Protein AF-A0A8S2ZIN3-F1 (afdb_monomer)

Sequence (199 aa):
MLDEAEIANYHEIDDAQETKTKNETSLQHGTIRGSNVSSSFNNFLFKPELVRFVMDFGFEHPSEVQRQSIPQAILGTDIVCQAKSGMGKTTVFILATLQQLKPVDGQVSVLVLCHTSNLAFSIRHEYERFCKYMSAVKVLAFVGGLPIKNHENILKNNCPHIVVGTLGRILTLARSKALNLHYVKHFIIDECDRVLEPL

Secondary structure (DSSP, 8-state):
---HHHHHHHHHHHHHHHTT----------------TTSSGGGG---HHHHHHHHHTT--S--HHHHHHHHHHTTT--------TTSSHHHHHHHHHHHH----TT---EEEEESSHHHHHHHHHHHHHHTTT-TT--EEEE-TTS-HHHHHHHHHHS--SEEEEEHHHHHHHHHTTSS--TT--EEEESSHHHHSS--

Structure (mmCIF, N/CA/C/O backbone):
data_AF-A0A8S2ZIN3-F1
#
_entry.id   AF-A0A8S2ZIN3-F1
#
loop_
_atom_site.group_PDB
_atom_site.id
_atom_site.type_symbol
_atom_site.label_atom_id
_atom_site.label_alt_id
_atom_site.label_comp_id
_atom_site.label_asym_id
_atom_site.label_entity_id
_atom_site.label_seq_id
_atom_site.pdbx_PDB_ins_code
_atom_site.Cartn_x
_atom_site.Cartn_y
_atom_site.Cartn_z
_atom_site.occupancy
_atom_site.B_iso_or_equiv
_atom_site.auth_seq_id
_atom_site.auth_comp_id
_atom_site.auth_asym_id
_atom_site.auth_atom_id
_atom_site.pdbx_PDB_model_num
ATOM 1 N N . MET A 1 1 ? -22.097 11.702 5.799 1.00 39.59 1 MET A N 1
ATOM 2 C CA . MET A 1 1 ? -21.242 12.026 4.648 1.00 39.59 1 MET A CA 1
ATOM 3 C C . MET A 1 1 ? -20.124 12.870 5.217 1.00 39.59 1 MET A C 1
ATOM 5 O O . MET A 1 1 ? -20.451 13.888 5.810 1.00 39.59 1 MET A O 1
ATOM 9 N N . LEU A 1 2 ? -18.874 12.409 5.187 1.00 43.84 2 LEU A N 1
ATOM 10 C CA . LEU A 1 2 ? -17.788 13.383 5.287 1.00 43.84 2 LEU A CA 1
ATOM 11 C C . LEU A 1 2 ? -17.769 14.143 3.963 1.00 43.84 2 LEU A C 1
ATOM 13 O O . LEU A 1 2 ? -18.048 13.539 2.923 1.00 43.84 2 LEU A O 1
ATOM 17 N N . ASP A 1 3 ? -17.560 15.448 4.024 1.00 50.44 3 ASP A N 1
ATOM 18 C CA . ASP A 1 3 ? -17.513 16.285 2.837 1.00 50.44 3 ASP A CA 1
ATOM 19 C C . ASP A 1 3 ? -16.190 16.072 2.080 1.00 50.44 3 ASP A C 1
ATOM 21 O O . ASP A 1 3 ? -15.215 15.522 2.599 1.00 50.44 3 ASP A O 1
ATOM 25 N N . GLU A 1 4 ? -16.156 16.480 0.813 1.00 54.34 4 GLU A N 1
ATOM 26 C CA . GLU A 1 4 ? -14.919 16.491 0.023 1.00 54.34 4 GLU A CA 1
ATOM 27 C C . GLU A 1 4 ? -13.823 17.347 0.688 1.00 54.34 4 GLU A C 1
ATOM 29 O O . GLU A 1 4 ? -12.640 17.121 0.441 1.00 54.34 4 GLU A O 1
ATOM 34 N N . ALA A 1 5 ? -14.199 18.277 1.576 1.00 52.88 5 ALA A N 1
ATOM 35 C CA . ALA A 1 5 ? -13.284 19.167 2.276 1.00 52.88 5 ALA A CA 1
ATOM 36 C C . ALA A 1 5 ? -12.464 18.454 3.366 1.00 52.88 5 ALA A C 1
ATOM 38 O O . ALA A 1 5 ? -11.284 18.750 3.509 1.00 52.88 5 ALA A O 1
ATOM 39 N N . GLU A 1 6 ? -13.011 17.479 4.097 1.00 54.56 6 GLU A N 1
ATOM 40 C CA . GLU A 1 6 ? -12.239 16.687 5.065 1.00 54.56 6 GLU A CA 1
ATOM 41 C C . GLU A 1 6 ? -11.225 15.763 4.375 1.00 54.56 6 GLU A C 1
ATOM 43 O O . GLU A 1 6 ? -10.126 15.560 4.894 1.00 54.56 6 GLU A O 1
ATOM 48 N N . ILE A 1 7 ? -11.565 15.230 3.195 1.00 57.72 7 ILE A N 1
ATOM 49 C CA . ILE A 1 7 ? -10.631 14.446 2.373 1.00 57.72 7 ILE A CA 1
ATOM 50 C C . ILE A 1 7 ? -9.535 15.364 1.828 1.00 57.72 7 ILE A C 1
ATOM 52 O O . ILE A 1 7 ? -8.357 15.041 1.972 1.00 57.72 7 ILE A O 1
ATOM 56 N N . ALA A 1 8 ? -9.903 16.521 1.270 1.00 59.16 8 ALA A N 1
ATOM 57 C CA . ALA A 1 8 ? -8.949 17.525 0.808 1.00 59.16 8 ALA A CA 1
ATOM 58 C C . ALA A 1 8 ? -8.015 17.980 1.939 1.00 59.16 8 ALA A C 1
ATOM 60 O O . ALA A 1 8 ? -6.808 17.991 1.752 1.00 59.16 8 ALA A O 1
ATOM 61 N N . ASN A 1 9 ? -8.534 18.223 3.142 1.00 60.53 9 ASN A N 1
ATOM 62 C CA . ASN A 1 9 ? -7.731 18.591 4.307 1.00 60.53 9 ASN A CA 1
ATOM 63 C C . ASN A 1 9 ? -6.782 17.455 4.740 1.00 60.53 9 ASN A C 1
ATOM 65 O O . ASN A 1 9 ? -5.662 17.700 5.172 1.00 60.53 9 ASN A O 1
ATOM 69 N N . TYR A 1 10 ? -7.180 16.187 4.580 1.00 62.03 10 TYR A N 1
ATOM 70 C CA . TYR A 1 10 ? -6.266 15.059 4.792 1.00 62.03 10 TYR A CA 1
ATOM 71 C C . TYR A 1 10 ? -5.122 15.047 3.769 1.00 62.03 10 TY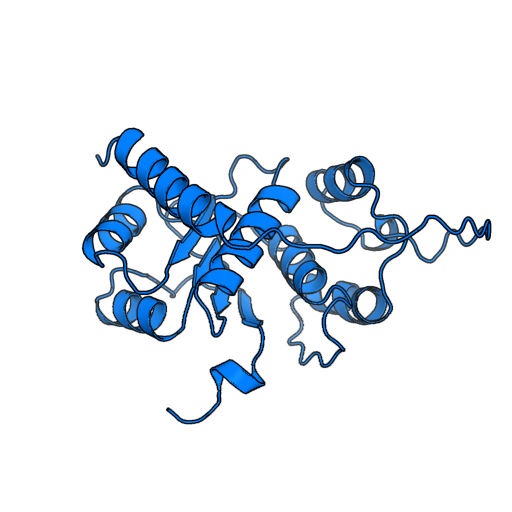R A C 1
ATOM 73 O O . TYR A 1 10 ? -3.991 14.743 4.140 1.00 62.03 10 TYR A O 1
ATOM 81 N N . HIS A 1 11 ? -5.403 15.397 2.509 1.00 61.81 11 HIS A N 1
ATOM 82 C CA . HIS A 1 11 ? -4.373 15.604 1.489 1.00 61.81 11 HIS A CA 1
ATOM 83 C C . HIS A 1 11 ? -3.501 16.838 1.793 1.00 61.81 11 HIS A C 1
ATOM 85 O O . HIS A 1 11 ? -2.288 16.748 1.684 1.00 61.81 11 HIS A O 1
ATOM 91 N N . GLU A 1 12 ? -4.063 17.945 2.286 1.00 58.88 12 GLU A N 1
ATOM 92 C CA . GLU A 1 12 ? -3.301 19.151 2.658 1.00 58.88 12 GLU A CA 1
ATOM 93 C C . GLU A 1 12 ? -2.372 18.923 3.865 1.00 58.88 12 GLU A C 1
ATOM 95 O O . GLU A 1 12 ? -1.241 19.414 3.894 1.00 58.88 12 GLU A O 1
ATOM 100 N N . ILE A 1 13 ? -2.817 18.158 4.870 1.00 59.06 13 ILE A N 1
ATOM 101 C CA . ILE A 1 13 ? -1.978 17.759 6.013 1.00 59.06 13 ILE A CA 1
ATOM 102 C C . ILE A 1 13 ? -0.827 16.847 5.552 1.00 59.06 13 ILE A C 1
ATOM 104 O O . ILE A 1 13 ? 0.258 16.906 6.135 1.00 59.06 13 ILE A O 1
ATOM 108 N N . ASP A 1 14 ? -1.054 16.028 4.521 1.00 55.53 14 ASP A N 1
ATOM 109 C CA . ASP A 1 14 ? -0.045 15.178 3.873 1.00 55.53 14 ASP A CA 1
ATOM 110 C C . ASP A 1 14 ? 0.990 16.037 3.113 1.00 55.53 14 ASP A C 1
ATOM 112 O O . ASP A 1 14 ? 2.189 15.973 3.400 1.00 55.53 14 ASP A O 1
ATOM 116 N N . ASP A 1 15 ? 0.531 16.965 2.266 1.00 55.22 15 ASP A N 1
ATOM 117 C CA . ASP A 1 15 ? 1.377 17.894 1.496 1.00 55.22 15 ASP A CA 1
ATOM 118 C C . ASP A 1 15 ? 2.266 18.776 2.405 1.00 55.22 15 ASP A C 1
ATOM 120 O O . ASP A 1 15 ? 3.433 19.072 2.103 1.00 55.22 15 ASP A O 1
ATOM 124 N N . ALA A 1 16 ? 1.745 19.176 3.572 1.00 55.88 16 ALA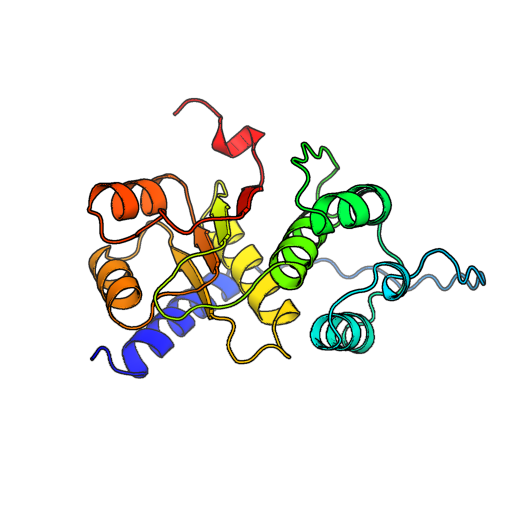 A N 1
ATOM 125 C CA . ALA A 1 16 ? 2.490 19.929 4.582 1.00 55.88 16 ALA A CA 1
ATOM 126 C C . ALA A 1 16 ? 3.580 19.095 5.289 1.00 55.88 16 ALA A C 1
ATOM 128 O O . ALA A 1 16 ? 4.549 19.652 5.820 1.00 55.88 16 ALA A O 1
ATOM 129 N N . GLN A 1 17 ? 3.446 17.765 5.320 1.00 51.16 17 GLN A N 1
ATOM 130 C CA . GLN A 1 17 ? 4.492 16.859 5.806 1.00 51.16 17 GLN A CA 1
ATOM 131 C C . GLN A 1 17 ? 5.534 16.561 4.716 1.00 51.16 17 GLN A C 1
ATOM 133 O O . GLN A 1 17 ? 6.718 16.433 5.039 1.00 51.16 17 GLN A O 1
ATOM 138 N N . GLU A 1 18 ? 5.143 16.572 3.438 1.00 46.78 18 GLU A N 1
ATOM 139 C CA . GLU A 1 18 ? 6.030 16.393 2.279 1.00 46.78 18 GLU A CA 1
ATOM 140 C C . GLU A 1 18 ? 7.073 17.524 2.137 1.00 46.78 18 GLU A C 1
ATOM 142 O O . GLU A 1 18 ? 8.234 17.291 1.775 1.00 46.78 18 GLU A O 1
ATOM 147 N N . THR A 1 19 ? 6.708 18.765 2.485 1.00 38.25 19 THR A N 1
ATOM 148 C CA . THR A 1 19 ? 7.582 19.947 2.325 1.00 38.25 19 THR A CA 1
ATOM 149 C C . THR A 1 19 ? 8.837 19.914 3.207 1.00 38.25 19 THR A C 1
ATOM 151 O O . THR A 1 19 ? 9.792 20.644 2.945 1.00 38.25 19 THR A O 1
ATOM 154 N N . LYS A 1 20 ? 8.893 19.041 4.222 1.00 44.66 20 LYS A N 1
ATOM 155 C CA . LYS A 1 20 ? 10.065 18.883 5.102 1.00 44.66 20 LYS A CA 1
ATOM 156 C C . LYS A 1 20 ? 11.108 17.879 4.592 1.00 44.66 20 LYS A C 1
ATOM 158 O O . LYS A 1 20 ? 12.110 17.682 5.276 1.00 44.66 20 LYS A O 1
ATOM 163 N N . THR A 1 21 ? 10.922 17.239 3.430 1.00 40.06 21 THR A N 1
ATOM 164 C CA . THR A 1 21 ? 11.789 16.117 2.987 1.00 40.06 21 THR A CA 1
ATOM 165 C C . THR A 1 21 ? 12.409 16.280 1.590 1.00 40.06 21 THR A C 1
ATOM 167 O O . THR A 1 21 ? 13.004 15.343 1.067 1.00 40.06 21 THR A O 1
ATOM 170 N N . LYS A 1 22 ? 12.373 17.470 0.975 1.00 33.81 22 LYS A N 1
ATOM 171 C CA . LYS A 1 22 ? 13.101 17.723 -0.285 1.00 33.81 22 LYS A CA 1
ATOM 172 C C . LYS A 1 22 ? 14.452 18.390 -0.016 1.00 33.81 22 LYS A C 1
ATOM 174 O O . LYS A 1 22 ? 14.537 19.608 -0.015 1.00 33.81 22 LYS A O 1
ATOM 179 N N . ASN A 1 23 ? 15.498 17.580 0.173 1.00 28.83 23 ASN A N 1
ATOM 180 C CA . ASN A 1 23 ? 16.885 17.974 -0.093 1.00 28.83 23 ASN A CA 1
ATOM 181 C C . ASN A 1 23 ? 17.629 16.841 -0.827 1.00 28.83 23 ASN A C 1
ATOM 183 O O . ASN A 1 23 ? 17.790 15.750 -0.294 1.00 28.83 23 ASN A O 1
ATOM 187 N N . GLU A 1 24 ? 18.040 17.179 -2.055 1.00 37.50 24 GLU A N 1
ATOM 188 C CA . GLU A 1 24 ? 19.092 16.619 -2.921 1.00 37.50 24 GLU A CA 1
ATOM 189 C C . GLU A 1 24 ? 19.132 15.108 -3.221 1.00 37.50 24 GLU A C 1
ATOM 191 O O . GLU A 1 24 ? 19.509 14.301 -2.383 1.00 37.50 24 GLU A O 1
ATOM 196 N N . THR A 1 25 ? 18.962 14.737 -4.501 1.00 29.42 25 THR A N 1
ATOM 197 C CA . THR A 1 25 ? 20.104 14.285 -5.331 1.00 29.42 25 THR A CA 1
ATOM 198 C C . THR A 1 25 ? 19.758 14.363 -6.826 1.00 29.42 25 THR A C 1
ATOM 200 O O . THR A 1 25 ? 18.906 13.636 -7.331 1.00 29.42 25 THR A O 1
ATOM 203 N N . SER A 1 26 ? 20.453 15.231 -7.556 1.00 32.28 26 SER A N 1
ATOM 204 C CA . SER A 1 26 ? 20.537 15.227 -9.020 1.00 32.28 26 SER A CA 1
ATOM 205 C C . SER A 1 26 ? 21.639 14.264 -9.469 1.00 32.28 26 SER A C 1
ATOM 207 O O . SER A 1 26 ? 22.787 14.417 -9.057 1.00 32.28 26 SER A O 1
ATOM 209 N N . LEU A 1 27 ? 21.311 13.292 -10.326 1.00 34.44 27 LEU A N 1
ATOM 210 C CA . LEU A 1 27 ? 22.278 12.370 -10.932 1.00 34.44 27 LEU A CA 1
ATOM 211 C C . LEU A 1 27 ? 22.296 12.522 -12.457 1.00 34.44 27 LEU A C 1
ATOM 213 O O . LEU A 1 27 ? 21.268 12.660 -13.117 1.00 34.44 27 LEU A O 1
ATOM 217 N N . GLN A 1 28 ? 23.523 12.560 -12.966 1.00 32.94 28 GLN A N 1
ATOM 218 C CA . GLN A 1 28 ? 23.929 12.966 -14.303 1.00 32.94 28 GLN A CA 1
ATOM 219 C C . GLN A 1 28 ? 23.601 11.908 -15.369 1.00 32.94 28 GLN A C 1
ATOM 221 O O . GLN A 1 28 ? 23.723 10.707 -15.140 1.00 32.94 28 GLN A O 1
ATOM 226 N N . HIS A 1 29 ? 23.219 12.384 -16.556 1.00 34.94 29 HIS A N 1
ATOM 227 C CA . HIS A 1 29 ? 22.952 11.586 -17.753 1.00 34.94 29 HIS A CA 1
ATOM 228 C C . HIS A 1 29 ? 24.244 10.971 -18.318 1.00 34.94 29 HIS A C 1
ATOM 230 O O . HIS A 1 29 ? 25.114 11.688 -18.810 1.00 34.94 29 HIS A O 1
ATOM 236 N N . GLY A 1 30 ? 24.335 9.640 -18.309 1.00 30.53 30 GLY A N 1
ATOM 237 C CA . GLY A 1 30 ? 25.301 8.870 -19.090 1.00 30.53 30 GLY A CA 1
ATOM 238 C C . GLY A 1 30 ? 24.570 8.021 -20.126 1.00 30.53 30 GLY A C 1
ATOM 239 O O . GLY A 1 30 ? 23.943 7.024 -19.782 1.00 30.53 30 GLY A O 1
ATOM 240 N N . THR A 1 31 ? 24.634 8.417 -21.396 1.00 35.03 31 THR A N 1
ATOM 241 C CA . THR A 1 31 ? 24.040 7.679 -22.518 1.00 35.03 31 THR A CA 1
ATOM 242 C C . THR A 1 31 ? 24.875 6.438 -22.834 1.00 35.03 31 THR A C 1
ATOM 244 O O . THR A 1 31 ? 25.999 6.566 -23.316 1.00 35.03 31 THR A O 1
ATOM 247 N N . ILE A 1 32 ? 24.318 5.236 -22.651 1.00 44.03 32 ILE A N 1
ATOM 248 C CA . ILE A 1 32 ? 24.853 4.004 -23.251 1.00 44.03 32 ILE A CA 1
ATOM 249 C C . ILE A 1 32 ? 23.769 3.390 -24.139 1.00 44.03 32 ILE A C 1
ATOM 251 O O . ILE A 1 32 ? 22.786 2.830 -23.663 1.00 44.03 32 ILE A O 1
ATOM 255 N N . ARG A 1 33 ? 23.965 3.509 -25.458 1.00 42.97 33 ARG A N 1
ATOM 256 C CA . ARG A 1 33 ? 23.178 2.816 -26.485 1.00 42.97 33 ARG A CA 1
ATOM 257 C C . ARG A 1 33 ? 23.600 1.347 -26.534 1.00 42.97 33 ARG A C 1
ATOM 259 O O . ARG A 1 33 ? 24.704 1.045 -26.975 1.00 42.97 33 ARG A O 1
ATOM 266 N N . GLY A 1 34 ? 22.704 0.448 -26.137 1.00 36.16 34 GLY A N 1
ATOM 267 C CA . GLY A 1 34 ? 22.837 -0.995 -26.326 1.00 36.16 34 GLY A CA 1
ATOM 268 C C . GLY A 1 34 ? 21.465 -1.622 -26.551 1.00 36.16 34 GLY A C 1
ATOM 269 O O . GLY A 1 34 ? 20.661 -1.718 -25.632 1.00 36.16 34 GLY A O 1
ATOM 270 N N . SER A 1 35 ? 21.187 -2.025 -27.786 1.00 40.91 35 SER A N 1
ATOM 271 C CA . SER A 1 35 ? 19.965 -2.713 -28.200 1.00 40.91 35 SER A CA 1
ATOM 272 C C . SER A 1 35 ? 19.854 -4.096 -27.551 1.00 40.91 35 SER A C 1
ATOM 274 O O . SER A 1 35 ? 20.524 -5.026 -27.990 1.00 40.91 35 SER A O 1
ATOM 276 N N . ASN A 1 36 ? 18.981 -4.247 -26.553 1.00 39.25 36 ASN A N 1
ATOM 277 C CA . ASN A 1 36 ? 18.501 -5.541 -26.063 1.00 39.25 36 ASN A CA 1
ATOM 278 C C . ASN A 1 36 ? 16.982 -5.484 -25.866 1.00 39.25 36 ASN A C 1
ATOM 280 O O . ASN A 1 36 ? 16.478 -4.972 -24.873 1.00 39.25 36 ASN A O 1
ATOM 284 N N . VAL A 1 37 ? 16.247 -6.031 -26.832 1.00 45.47 37 VAL A N 1
ATOM 285 C CA . VAL A 1 37 ? 14.774 -6.058 -26.867 1.00 45.47 37 VAL A CA 1
ATOM 286 C C . VAL A 1 37 ? 14.177 -7.032 -25.821 1.00 45.47 37 VAL A C 1
ATOM 288 O O . VAL A 1 37 ? 12.974 -7.023 -25.584 1.00 45.47 37 VAL A O 1
ATOM 291 N N . SER A 1 38 ? 14.987 -7.842 -25.118 1.00 44.91 38 SER A N 1
ATOM 292 C CA . SER A 1 38 ? 14.488 -8.851 -24.158 1.00 44.91 38 SER A CA 1
ATOM 293 C C . SER A 1 38 ? 14.369 -8.394 -22.694 1.00 44.91 38 SER A C 1
ATOM 295 O O . SER A 1 38 ? 13.856 -9.148 -21.869 1.00 44.91 38 SER A O 1
ATOM 297 N N . SER A 1 39 ? 14.774 -7.170 -22.348 1.00 59.03 39 SER A N 1
ATOM 298 C CA . SER A 1 39 ? 14.872 -6.708 -20.953 1.00 59.03 39 SER A CA 1
ATOM 299 C C . SER A 1 39 ? 13.990 -5.500 -20.626 1.00 59.03 39 SER A C 1
ATOM 301 O O . SER A 1 39 ? 14.311 -4.752 -19.711 1.00 59.03 39 SER A O 1
ATOM 303 N N . SER A 1 40 ? 12.899 -5.274 -21.360 1.00 74.88 40 SER A N 1
ATOM 304 C CA . SER A 1 40 ? 11.996 -4.139 -21.120 1.00 74.88 40 SER A CA 1
ATOM 305 C C . SER A 1 40 ? 10.808 -4.528 -20.236 1.00 74.88 40 SER A C 1
ATOM 307 O O . SER A 1 40 ? 10.344 -5.670 -20.281 1.00 74.88 40 SER A O 1
ATOM 309 N N . PHE A 1 41 ? 10.266 -3.569 -19.479 1.00 77.12 41 PHE A N 1
ATOM 310 C CA . PHE A 1 41 ? 9.030 -3.748 -18.703 1.00 77.12 41 PHE A CA 1
ATOM 311 C C . PHE A 1 41 ? 7.840 -4.239 -19.549 1.00 77.12 41 PHE A C 1
ATOM 313 O O . PHE A 1 41 ? 6.942 -4.892 -19.018 1.00 77.12 41 PHE A O 1
ATOM 320 N N . ASN A 1 42 ? 7.861 -4.007 -20.866 1.00 73.50 42 ASN A N 1
ATOM 321 C CA . ASN A 1 42 ? 6.851 -4.505 -21.805 1.00 73.50 42 ASN A CA 1
ATOM 322 C C . ASN A 1 42 ? 6.736 -6.042 -21.835 1.00 73.50 42 ASN A C 1
ATOM 324 O O . ASN A 1 42 ? 5.704 -6.569 -22.243 1.00 73.50 42 ASN A O 1
ATOM 328 N N . ASN A 1 43 ? 7.752 -6.771 -21.360 1.00 79.94 43 ASN A N 1
ATOM 329 C CA . ASN A 1 43 ? 7.756 -8.236 -21.354 1.00 79.94 43 ASN A CA 1
ATOM 330 C C . ASN A 1 43 ? 6.983 -8.851 -20.174 1.00 79.94 43 ASN A C 1
ATOM 332 O O . ASN A 1 43 ? 6.736 -10.054 -20.175 1.00 79.94 43 ASN A O 1
ATOM 336 N N . PHE A 1 44 ? 6.573 -8.058 -19.178 1.00 79.94 44 PHE A N 1
ATOM 337 C CA . PHE A 1 44 ? 5.869 -8.562 -17.991 1.00 79.94 44 PHE A CA 1
ATOM 338 C C . PHE A 1 44 ? 4.350 -8.745 -18.182 1.00 79.94 44 PHE A C 1
ATOM 340 O O . PHE A 1 44 ? 3.660 -9.079 -17.221 1.00 79.94 44 PHE A O 1
ATOM 347 N N . LEU A 1 45 ? 3.824 -8.554 -19.404 1.00 86.56 45 LEU A N 1
ATOM 348 C CA . LEU A 1 45 ? 2.403 -8.735 -19.758 1.00 86.56 45 LEU A CA 1
ATOM 349 C C . LEU A 1 45 ? 1.436 -8.012 -18.799 1.00 86.56 45 LEU A C 1
ATOM 351 O O . LEU A 1 45 ? 0.442 -8.574 -18.330 1.00 86.56 45 LEU A O 1
ATOM 355 N N . PHE A 1 46 ? 1.735 -6.751 -18.488 1.00 92.12 46 PHE A N 1
ATOM 356 C CA . PHE A 1 46 ? 0.878 -5.955 -17.619 1.00 92.12 46 PHE A CA 1
ATOM 357 C C . PHE A 1 46 ? -0.455 -5.575 -18.272 1.00 92.12 46 PHE A C 1
ATOM 359 O O . PHE A 1 46 ? -0.609 -5.555 -19.493 1.00 92.12 46 PHE A O 1
ATOM 366 N N . LYS A 1 47 ? -1.411 -5.198 -17.421 1.00 94.50 47 LYS A N 1
ATOM 367 C CA . LYS A 1 47 ? -2.631 -4.490 -17.802 1.00 94.50 47 LYS A CA 1
ATOM 368 C C . LYS A 1 47 ? -2.305 -3.251 -18.658 1.00 94.50 47 LYS A C 1
ATOM 370 O O . LYS A 1 47 ? -1.315 -2.571 -18.361 1.00 94.50 47 LYS A O 1
ATOM 375 N N . PRO A 1 48 ? -3.136 -2.904 -19.660 1.00 94.19 48 PRO A N 1
ATOM 376 C CA . PRO A 1 48 ? -2.897 -1.756 -20.541 1.00 94.19 48 PRO A CA 1
ATOM 377 C C . PRO A 1 48 ? -2.630 -0.436 -19.802 1.00 94.19 48 PRO A C 1
ATOM 379 O O . PRO A 1 48 ? -1.793 0.358 -20.225 1.00 94.19 48 PRO A O 1
ATOM 382 N N . GLU A 1 49 ? -3.299 -0.213 -18.673 1.00 94.88 49 GLU A N 1
ATOM 383 C CA . GLU A 1 49 ? -3.160 0.975 -17.829 1.00 94.88 49 GLU A CA 1
ATOM 384 C C . GLU A 1 49 ? -1.755 1.088 -17.216 1.00 94.88 49 GLU A C 1
ATOM 386 O O . GLU A 1 49 ? -1.189 2.181 -17.168 1.00 94.88 49 GLU A O 1
ATOM 391 N N . LEU A 1 50 ? -1.166 -0.038 -16.792 1.00 93.81 50 LEU A N 1
ATOM 392 C CA . LEU A 1 50 ? 0.201 -0.084 -16.261 1.00 93.81 50 LEU A CA 1
ATOM 393 C C . LEU A 1 50 ? 1.242 0.028 -17.370 1.00 93.81 50 LEU A C 1
ATOM 395 O O . LEU A 1 50 ? 2.240 0.715 -17.182 1.00 93.81 50 LEU A O 1
ATOM 399 N N . VAL A 1 51 ? 1.007 -0.599 -18.530 1.00 91.69 51 VAL A N 1
ATOM 400 C CA . VAL A 1 51 ? 1.881 -0.434 -19.705 1.00 91.69 51 VAL A CA 1
ATOM 401 C C . VAL A 1 51 ? 1.960 1.043 -20.083 1.00 91.69 51 VAL A C 1
ATOM 403 O O . VAL A 1 51 ? 3.052 1.587 -20.233 1.00 91.69 51 VAL A O 1
ATOM 406 N N . ARG A 1 52 ? 0.808 1.721 -20.147 1.00 91.88 52 ARG A N 1
ATOM 407 C CA . ARG A 1 52 ? 0.748 3.160 -20.415 1.00 91.88 52 ARG A CA 1
ATOM 408 C C . ARG A 1 52 ? 1.529 3.970 -19.380 1.00 91.88 52 ARG A C 1
ATOM 410 O O . ARG A 1 52 ? 2.292 4.850 -19.760 1.00 91.88 52 ARG A O 1
ATOM 417 N N . PHE A 1 53 ? 1.377 3.666 -18.090 1.00 91.94 53 PHE A N 1
ATOM 418 C CA . PHE A 1 53 ? 2.148 4.331 -17.036 1.00 91.94 53 PHE A CA 1
ATOM 419 C C . PHE A 1 53 ? 3.664 4.148 -17.220 1.00 91.94 53 PHE A C 1
ATOM 421 O O . PHE A 1 53 ? 4.403 5.129 -17.210 1.00 91.94 53 PHE A O 1
ATOM 428 N N . VAL A 1 54 ? 4.123 2.911 -17.427 1.00 88.81 54 VAL A N 1
ATOM 429 C CA . VAL A 1 54 ? 5.544 2.578 -17.630 1.00 88.81 54 VAL A CA 1
ATOM 430 C C . VAL A 1 54 ? 6.130 3.364 -18.806 1.00 88.81 54 VAL A C 1
ATOM 432 O O . VAL A 1 54 ? 7.231 3.902 -18.685 1.00 88.81 54 VAL A O 1
ATOM 435 N N . MET A 1 55 ? 5.385 3.476 -19.911 1.00 87.12 55 MET A N 1
ATOM 436 C CA . MET A 1 55 ? 5.800 4.243 -21.089 1.00 87.12 55 MET A CA 1
ATOM 437 C C . MET A 1 55 ? 5.869 5.748 -20.812 1.00 87.12 55 MET A C 1
ATOM 439 O O . MET A 1 55 ? 6.884 6.373 -21.105 1.00 87.12 55 MET A O 1
ATOM 443 N N . ASP A 1 56 ? 4.824 6.327 -20.216 1.00 89.06 56 ASP A N 1
ATOM 444 C CA . ASP A 1 56 ? 4.741 7.774 -19.981 1.00 89.06 56 ASP A CA 1
ATOM 445 C C . ASP A 1 56 ? 5.788 8.278 -18.976 1.00 89.06 56 ASP A C 1
ATOM 447 O O . ASP A 1 56 ? 6.237 9.419 -19.064 1.00 89.06 56 ASP A O 1
ATOM 451 N N . PHE A 1 57 ? 6.176 7.435 -18.016 1.00 84.62 57 PHE A N 1
ATOM 452 C CA . PHE A 1 57 ? 7.153 7.773 -16.979 1.00 84.62 57 PHE A CA 1
ATOM 453 C C . PHE A 1 57 ? 8.578 7.285 -17.294 1.00 84.62 57 PHE A C 1
ATOM 455 O O . PHE A 1 57 ? 9.464 7.426 -16.453 1.00 84.62 57 PHE A O 1
ATOM 462 N N . GLY A 1 58 ? 8.821 6.746 -18.496 1.00 83.00 58 GLY A N 1
ATOM 463 C CA . GLY A 1 58 ? 10.168 6.425 -18.979 1.00 83.00 58 GLY A CA 1
ATOM 464 C C . GLY A 1 58 ? 10.831 5.227 -18.291 1.00 83.00 58 GLY A C 1
ATOM 465 O O . GLY A 1 58 ? 12.056 5.166 -18.188 1.00 83.00 58 GLY A O 1
ATOM 466 N N . PHE A 1 59 ? 10.048 4.262 -17.804 1.00 83.00 59 PHE A N 1
ATOM 467 C CA . PHE A 1 59 ? 10.579 3.023 -17.234 1.00 83.00 59 PHE A CA 1
ATOM 468 C C . PHE A 1 59 ? 11.030 2.075 -18.356 1.00 83.00 59 PHE A C 1
ATOM 470 O O . PHE A 1 59 ? 10.296 1.188 -18.785 1.00 83.00 59 PHE A O 1
ATOM 477 N N . GLU A 1 60 ? 12.255 2.258 -18.847 1.00 78.19 60 GLU A N 1
ATOM 478 C CA . GLU A 1 60 ? 12.777 1.461 -19.965 1.00 78.19 60 GLU A CA 1
ATOM 479 C C . GLU A 1 60 ? 13.326 0.104 -19.511 1.00 78.19 60 GLU A C 1
ATOM 481 O O . GLU A 1 60 ? 12.950 -0.945 -20.047 1.00 78.19 60 GLU A O 1
ATOM 486 N N . HIS A 1 61 ? 14.190 0.122 -18.491 1.00 87.06 61 HIS A N 1
ATOM 487 C CA . HIS A 1 61 ? 14.940 -1.043 -18.035 1.00 87.06 61 HIS A CA 1
ATOM 488 C C . HIS A 1 61 ? 14.693 -1.320 -16.542 1.00 87.06 61 HIS A C 1
ATOM 490 O O . HIS A 1 61 ? 15.084 -0.510 -15.699 1.00 87.06 61 HIS A O 1
ATOM 496 N N . PRO A 1 62 ? 14.083 -2.465 -16.183 1.00 90.81 62 PRO A N 1
ATOM 497 C CA . PRO A 1 62 ? 13.920 -2.880 -14.799 1.00 90.81 62 PRO A CA 1
ATOM 498 C C . PRO A 1 62 ? 15.281 -3.150 -14.162 1.00 90.81 62 PRO A C 1
ATOM 500 O O . PRO A 1 62 ? 16.176 -3.692 -14.811 1.00 90.81 62 PRO A O 1
ATOM 503 N N . SER A 1 63 ? 15.432 -2.829 -12.880 1.00 91.81 63 SER A N 1
ATOM 504 C CA . SER A 1 63 ? 16.596 -3.216 -12.078 1.00 91.81 63 SER A CA 1
ATOM 505 C C . SER A 1 63 ? 16.690 -4.740 -11.920 1.00 91.81 63 SER A C 1
ATOM 507 O O . SER A 1 63 ? 15.748 -5.473 -12.221 1.00 91.81 63 SER A O 1
ATOM 509 N N . GLU A 1 64 ? 17.818 -5.248 -11.419 1.00 91.94 64 GLU A N 1
ATOM 510 C CA . GLU A 1 64 ? 17.991 -6.695 -11.218 1.00 91.94 64 GLU A CA 1
ATOM 511 C C . GLU A 1 64 ? 16.925 -7.284 -10.285 1.00 91.94 64 GLU A C 1
ATOM 513 O O . GLU A 1 64 ? 16.293 -8.286 -10.612 1.00 91.94 64 GLU A O 1
ATOM 518 N N . VAL A 1 65 ? 16.648 -6.609 -9.165 1.00 94.06 65 VAL A N 1
ATOM 519 C CA . VAL A 1 65 ? 15.613 -7.056 -8.227 1.00 94.06 65 VAL A CA 1
ATOM 520 C C . VAL A 1 65 ? 14.222 -7.035 -8.866 1.00 94.06 65 VAL A C 1
ATOM 522 O O . VAL A 1 65 ? 13.424 -7.933 -8.612 1.00 94.06 65 VAL A O 1
ATOM 525 N N . GLN A 1 66 ? 13.941 -6.067 -9.743 1.00 94.38 66 GLN A N 1
ATOM 526 C CA . GLN A 1 66 ? 12.681 -5.993 -10.481 1.00 94.38 66 GLN A CA 1
ATOM 527 C C . GLN A 1 66 ? 12.555 -7.120 -11.509 1.00 94.38 66 GLN A C 1
ATOM 529 O O . GLN A 1 66 ? 11.522 -7.783 -11.545 1.00 94.38 66 GLN A O 1
ATOM 534 N N . ARG A 1 67 ? 13.610 -7.396 -12.287 1.00 92.88 67 ARG A N 1
ATOM 535 C CA . ARG A 1 67 ? 13.639 -8.502 -13.260 1.00 92.88 67 ARG A CA 1
ATOM 536 C C . ARG A 1 67 ? 13.377 -9.855 -12.618 1.00 92.88 67 ARG A C 1
ATOM 538 O O . ARG A 1 67 ? 12.628 -10.648 -13.176 1.00 92.88 67 ARG A O 1
ATOM 545 N N . GLN A 1 68 ? 13.988 -10.106 -11.465 1.00 92.31 68 GLN A N 1
ATOM 546 C CA . GLN A 1 68 ? 13.837 -11.375 -10.760 1.00 92.31 68 GLN A CA 1
ATOM 547 C C . GLN A 1 68 ? 12.474 -11.486 -10.068 1.00 92.31 68 GLN A C 1
ATOM 549 O O . GLN A 1 68 ? 11.836 -12.535 -10.117 1.00 92.31 68 GLN A O 1
ATOM 554 N N . SER A 1 69 ? 12.019 -10.403 -9.432 1.00 95.00 69 SER A N 1
ATOM 555 C CA . SER A 1 69 ? 10.874 -10.470 -8.519 1.00 95.00 69 SER A CA 1
ATOM 556 C C . SER A 1 69 ? 9.533 -10.248 -9.214 1.00 95.00 69 SER A C 1
ATOM 558 O O . SER A 1 69 ? 8.572 -10.926 -8.869 1.00 95.00 69 SER A O 1
ATOM 560 N N . ILE A 1 70 ? 9.436 -9.336 -10.192 1.00 94.56 70 ILE A N 1
ATOM 561 C CA . ILE A 1 70 ? 8.153 -8.984 -10.831 1.00 94.56 70 ILE A CA 1
ATOM 562 C C . ILE A 1 70 ? 7.455 -10.209 -11.441 1.00 94.56 70 ILE A C 1
ATOM 564 O O . ILE A 1 70 ? 6.281 -10.393 -11.125 1.00 94.56 70 ILE A O 1
ATOM 568 N N . PRO A 1 71 ? 8.115 -11.076 -12.241 1.00 93.12 71 PRO A N 1
ATOM 569 C CA . PRO A 1 71 ? 7.449 -12.228 -12.852 1.00 93.12 71 PRO A CA 1
ATOM 570 C C . PRO A 1 71 ? 6.833 -13.193 -11.838 1.00 93.12 71 PRO A C 1
ATOM 572 O O . PRO A 1 71 ? 5.777 -13.753 -12.097 1.00 93.12 71 PRO A O 1
ATOM 575 N N . GLN A 1 72 ? 7.474 -13.381 -10.684 1.00 94.56 72 GLN A N 1
ATOM 576 C CA . GLN A 1 72 ? 6.935 -14.229 -9.618 1.00 94.56 72 GLN A CA 1
ATOM 577 C C . GLN A 1 72 ? 5.847 -13.495 -8.826 1.00 94.56 72 GLN A C 1
ATOM 579 O O . GLN A 1 72 ? 4.816 -14.074 -8.495 1.00 94.56 72 GLN A O 1
ATOM 584 N N . ALA A 1 73 ? 6.036 -12.196 -8.583 1.00 96.00 73 ALA A N 1
ATOM 585 C CA . ALA A 1 73 ? 5.117 -11.386 -7.797 1.00 96.00 73 ALA A CA 1
ATOM 586 C C . ALA A 1 73 ? 3.755 -11.242 -8.486 1.00 96.00 73 ALA A C 1
ATOM 588 O O . ALA A 1 73 ? 2.730 -11.328 -7.815 1.00 96.00 73 ALA A O 1
ATOM 589 N N . ILE A 1 74 ? 3.722 -11.067 -9.816 1.00 94.81 74 ILE A N 1
ATOM 590 C CA . ILE A 1 74 ? 2.471 -10.963 -10.595 1.00 94.81 74 ILE A CA 1
ATOM 591 C C . ILE A 1 74 ? 1.661 -12.267 -10.617 1.00 94.81 74 ILE A C 1
ATOM 593 O O . ILE A 1 74 ? 0.461 -12.219 -10.878 1.00 94.81 74 ILE A O 1
ATOM 597 N N . LEU A 1 75 ? 2.301 -13.411 -10.347 1.00 93.69 75 LEU A N 1
ATOM 598 C CA . LEU A 1 75 ? 1.645 -14.718 -10.241 1.00 93.69 75 LEU A CA 1
ATOM 599 C C . LEU A 1 75 ? 1.044 -14.964 -8.849 1.00 93.69 75 LEU A C 1
ATOM 601 O O . LEU A 1 75 ? 0.369 -15.972 -8.653 1.00 93.69 75 LEU A O 1
ATOM 605 N N . GLY A 1 76 ? 1.270 -14.053 -7.898 1.00 93.25 76 GLY A N 1
ATOM 606 C CA . GLY A 1 76 ? 0.776 -14.170 -6.528 1.00 93.25 76 GLY A CA 1
ATOM 607 C C . GLY A 1 76 ? 1.621 -15.085 -5.641 1.00 93.25 76 GLY A C 1
ATOM 608 O O . GLY A 1 76 ? 1.140 -15.520 -4.601 1.00 93.25 76 GLY A O 1
ATOM 609 N N . THR A 1 77 ? 2.857 -15.391 -6.043 1.00 95.44 77 THR A N 1
ATOM 610 C CA . THR A 1 77 ? 3.793 -16.182 -5.235 1.00 95.44 77 THR A CA 1
ATOM 611 C C . THR A 1 77 ? 4.311 -15.363 -4.051 1.00 95.44 77 THR A C 1
ATOM 613 O O . THR A 1 77 ? 4.642 -14.185 -4.209 1.00 95.44 77 THR A O 1
ATOM 616 N N . ASP A 1 78 ? 4.444 -15.999 -2.885 1.00 97.31 78 ASP A N 1
ATOM 617 C CA . ASP A 1 78 ? 5.082 -15.397 -1.712 1.00 97.31 78 ASP A CA 1
ATOM 618 C C . ASP A 1 78 ? 6.565 -15.115 -1.983 1.00 97.31 78 ASP A C 1
ATOM 620 O O . ASP A 1 78 ? 7.304 -15.965 -2.485 1.00 97.31 78 ASP A O 1
ATOM 624 N N . ILE A 1 79 ? 7.014 -13.905 -1.640 1.00 96.06 79 ILE A N 1
ATOM 625 C CA . ILE A 1 79 ? 8.370 -13.435 -1.932 1.00 96.06 79 ILE A CA 1
ATOM 626 C C . ILE A 1 79 ? 9.006 -12.860 -0.675 1.00 96.06 79 ILE A C 1
ATOM 628 O O . ILE A 1 79 ? 8.488 -11.929 -0.062 1.00 96.06 79 ILE A O 1
ATOM 632 N N . VAL A 1 80 ? 10.206 -13.351 -0.371 1.00 95.38 80 VAL A N 1
ATOM 633 C CA . VAL A 1 80 ? 11.158 -12.676 0.512 1.00 95.38 80 VAL A CA 1
ATOM 634 C C . VAL A 1 80 ? 12.230 -12.052 -0.369 1.00 95.38 80 VAL A C 1
ATOM 636 O O . VAL A 1 80 ? 12.911 -12.743 -1.124 1.00 95.38 80 VAL A O 1
ATOM 639 N N . CYS A 1 81 ? 12.364 -10.731 -0.293 1.00 92.88 81 CYS A N 1
ATOM 640 C CA . CYS A 1 81 ? 13.260 -9.972 -1.153 1.00 92.88 81 CYS A CA 1
ATOM 641 C C . CYS A 1 81 ? 14.242 -9.152 -0.318 1.00 92.88 81 CYS A C 1
ATOM 643 O O . CYS A 1 81 ? 13.839 -8.285 0.456 1.00 92.88 81 CYS A O 1
ATOM 645 N N . GLN A 1 82 ? 15.539 -9.380 -0.528 1.00 92.25 82 GLN A N 1
ATOM 646 C CA . GLN A 1 82 ? 16.601 -8.567 0.051 1.00 92.25 82 GLN A CA 1
ATOM 647 C C . GLN A 1 82 ? 17.375 -7.865 -1.065 1.00 92.25 82 GLN A C 1
ATOM 649 O O . GLN A 1 82 ? 18.003 -8.498 -1.909 1.00 92.25 82 GLN A O 1
ATOM 654 N N . ALA A 1 83 ? 17.352 -6.536 -1.059 1.00 90.69 83 ALA A N 1
ATOM 655 C CA . ALA A 1 83 ? 18.156 -5.718 -1.960 1.00 90.69 83 ALA A CA 1
ATOM 656 C C . ALA A 1 83 ? 18.510 -4.388 -1.293 1.00 90.69 83 ALA A C 1
ATOM 658 O O . ALA A 1 83 ? 17.798 -3.927 -0.395 1.00 90.69 83 ALA A O 1
ATOM 659 N N . LYS A 1 84 ? 19.574 -3.737 -1.773 1.00 88.44 84 LYS A N 1
ATOM 660 C CA . LYS A 1 84 ? 19.988 -2.409 -1.293 1.00 88.44 84 LYS A CA 1
ATOM 661 C C . LYS A 1 84 ? 18.865 -1.372 -1.467 1.00 88.44 84 LYS A C 1
ATOM 663 O O . LYS A 1 84 ? 17.992 -1.515 -2.333 1.00 88.44 84 LYS A O 1
ATOM 668 N N . SER A 1 85 ? 18.863 -0.331 -0.636 1.00 85.56 85 SER A N 1
ATOM 669 C CA . SER A 1 85 ? 17.953 0.813 -0.796 1.00 85.56 85 SER A CA 1
ATOM 670 C C . SER A 1 85 ? 18.146 1.474 -2.162 1.00 85.56 85 SER A C 1
ATOM 672 O O . SER A 1 85 ? 19.240 1.443 -2.722 1.00 85.56 85 SER A O 1
ATOM 674 N N . GLY A 1 86 ? 17.064 2.001 -2.738 1.00 83.94 86 GLY A N 1
ATOM 675 C CA . GLY A 1 86 ? 17.081 2.604 -4.077 1.00 83.94 86 GLY A CA 1
ATOM 676 C C . GLY A 1 86 ? 17.070 1.615 -5.252 1.00 83.94 86 GLY A C 1
ATOM 677 O O . GLY A 1 86 ? 16.938 2.039 -6.391 1.00 83.94 86 GLY A O 1
ATOM 678 N N . MET A 1 87 ? 17.118 0.297 -5.018 1.00 86.69 87 MET A N 1
ATOM 679 C CA . MET A 1 87 ? 17.086 -0.706 -6.101 1.00 86.69 87 MET A CA 1
ATOM 680 C C . MET A 1 87 ? 15.689 -0.939 -6.708 1.00 86.69 87 MET A C 1
ATOM 682 O O . MET A 1 87 ? 15.535 -1.781 -7.588 1.00 86.69 87 MET A O 1
ATOM 686 N N . GLY A 1 88 ? 14.660 -0.222 -6.247 1.00 90.38 88 GLY A N 1
ATOM 687 C CA . GLY A 1 88 ? 13.310 -0.304 -6.814 1.00 90.38 88 GLY A CA 1
ATOM 688 C C . GLY A 1 88 ? 12.450 -1.463 -6.298 1.00 90.38 88 GLY A C 1
ATOM 689 O O . GLY A 1 88 ? 11.574 -1.925 -7.027 1.00 90.38 88 GLY A O 1
ATOM 690 N N . LYS A 1 89 ? 12.674 -1.923 -5.054 1.00 94.19 89 LYS A N 1
ATOM 691 C CA . LYS A 1 89 ? 11.832 -2.933 -4.371 1.00 94.19 89 LYS A CA 1
ATOM 692 C C . LYS A 1 89 ? 10.370 -2.489 -4.255 1.00 94.19 89 LYS A C 1
ATOM 694 O O . LYS A 1 89 ? 9.472 -3.274 -4.525 1.00 94.19 89 LYS A O 1
ATOM 699 N N . THR A 1 90 ? 10.141 -1.219 -3.930 1.00 95.31 90 THR A N 1
ATOM 700 C CA . THR A 1 90 ? 8.802 -0.623 -3.827 1.00 95.31 90 THR A CA 1
ATOM 701 C C . THR A 1 90 ? 8.011 -0.778 -5.125 1.00 95.31 90 THR A C 1
ATOM 703 O O . THR A 1 90 ? 6.885 -1.266 -5.124 1.00 95.31 90 THR A O 1
ATOM 706 N N . THR A 1 91 ? 8.647 -0.492 -6.263 1.00 94.75 91 THR A N 1
ATOM 707 C CA . THR A 1 91 ? 8.060 -0.688 -7.595 1.00 94.75 91 THR A CA 1
ATOM 708 C C . THR A 1 91 ? 7.648 -2.137 -7.859 1.00 94.75 91 THR A C 1
ATOM 710 O O . THR A 1 91 ? 6.644 -2.357 -8.531 1.00 9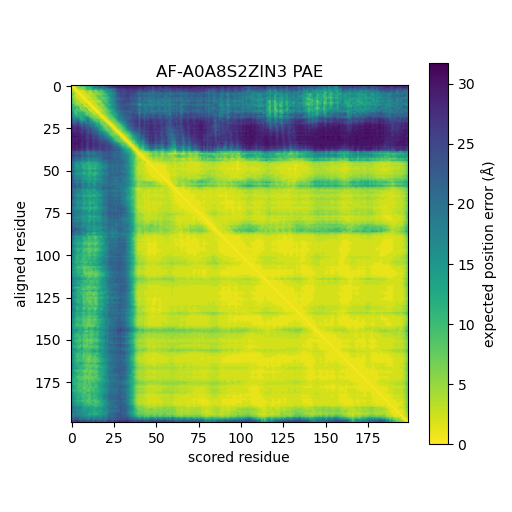4.75 91 THR A O 1
ATOM 713 N N . VAL A 1 92 ? 8.380 -3.127 -7.325 1.00 95.75 92 VAL A N 1
ATOM 714 C CA . VAL A 1 92 ? 8.041 -4.550 -7.497 1.00 95.75 92 VAL A CA 1
ATOM 715 C C . VAL A 1 92 ? 6.662 -4.838 -6.932 1.00 95.75 92 VAL A C 1
ATOM 717 O O . VAL A 1 92 ? 5.799 -5.327 -7.660 1.00 95.75 92 VAL A O 1
ATOM 720 N N . PHE A 1 93 ? 6.441 -4.536 -5.649 1.00 97.25 93 PHE A N 1
ATOM 721 C CA . PHE A 1 93 ? 5.167 -4.875 -5.030 1.00 97.25 93 PHE A CA 1
ATOM 722 C C . PHE A 1 93 ? 4.035 -3.981 -5.538 1.00 97.25 93 PHE A C 1
ATOM 724 O O . PHE A 1 93 ? 2.929 -4.480 -5.682 1.00 97.25 93 PHE A O 1
ATOM 731 N N . ILE A 1 94 ? 4.292 -2.710 -5.877 1.00 97.88 94 ILE A N 1
ATOM 732 C CA . ILE A 1 94 ? 3.264 -1.818 -6.439 1.00 97.88 94 ILE A CA 1
ATOM 733 C C . ILE A 1 94 ? 2.761 -2.344 -7.785 1.00 97.88 94 ILE A C 1
ATOM 735 O O . ILE A 1 94 ? 1.554 -2.479 -7.983 1.00 97.88 94 ILE A O 1
ATOM 739 N N . LEU A 1 95 ? 3.667 -2.680 -8.709 1.00 96.25 95 LEU A N 1
ATOM 740 C CA . LEU A 1 95 ? 3.274 -3.232 -10.006 1.00 96.25 95 LEU A CA 1
ATOM 741 C C . LEU A 1 95 ? 2.564 -4.573 -9.841 1.00 96.25 95 LEU A C 1
ATOM 743 O O . LEU A 1 95 ? 1.533 -4.802 -10.470 1.00 96.25 95 LEU A O 1
ATOM 747 N N . ALA A 1 96 ? 3.085 -5.442 -8.973 1.00 97.19 96 ALA A N 1
ATOM 748 C CA . ALA A 1 96 ? 2.501 -6.753 -8.737 1.00 97.19 96 ALA A CA 1
ATOM 749 C C . ALA A 1 96 ? 1.079 -6.667 -8.172 1.00 97.19 96 ALA A C 1
ATOM 751 O O . ALA A 1 96 ? 0.183 -7.354 -8.671 1.00 97.19 96 ALA A O 1
ATOM 752 N N . THR A 1 97 ? 0.847 -5.821 -7.166 1.00 98.44 97 THR A N 1
ATOM 753 C CA . THR A 1 97 ? -0.476 -5.684 -6.555 1.00 98.44 97 THR A CA 1
ATOM 754 C C . THR A 1 97 ? -1.451 -4.980 -7.484 1.00 98.44 97 THR A C 1
ATOM 756 O O . THR A 1 97 ? -2.566 -5.466 -7.630 1.00 98.44 97 THR A O 1
ATOM 759 N N . LEU A 1 98 ? -1.061 -3.911 -8.189 1.00 98.31 98 LEU A N 1
ATOM 760 C CA . LEU A 1 98 ? -1.941 -3.248 -9.163 1.00 98.31 98 LEU A CA 1
ATOM 761 C C . LEU A 1 98 ? -2.298 -4.166 -10.342 1.00 98.31 98 LEU A C 1
ATOM 763 O O . LEU A 1 98 ? -3.443 -4.171 -10.811 1.00 98.31 98 LEU A O 1
ATOM 767 N N . GLN A 1 99 ? -1.353 -4.998 -10.789 1.00 97.62 99 GLN A N 1
ATOM 768 C CA . GLN A 1 99 ? -1.601 -6.000 -11.823 1.00 97.62 99 GLN A CA 1
ATOM 769 C C . GLN A 1 99 ? -2.675 -7.004 -11.386 1.00 97.62 99 GLN A C 1
ATOM 771 O O . GLN A 1 99 ? -3.571 -7.326 -12.164 1.00 97.62 99 GLN A O 1
ATOM 776 N N . GLN A 1 100 ? -2.636 -7.456 -10.134 1.00 97.50 100 GLN A N 1
ATOM 777 C CA . GLN A 1 100 ? -3.564 -8.462 -9.602 1.00 97.50 100 GLN A CA 1
ATOM 778 C C . GLN A 1 100 ? -4.864 -7.866 -9.045 1.00 97.50 100 GLN A C 1
ATOM 780 O O . GLN A 1 100 ? -5.872 -8.568 -8.930 1.00 97.50 100 GLN A O 1
ATOM 785 N N . LEU A 1 101 ? -4.872 -6.565 -8.739 1.00 98.12 101 LEU A N 1
ATOM 786 C CA . LEU A 1 101 ? -5.992 -5.891 -8.099 1.00 98.12 101 LEU A CA 1
ATOM 787 C C . LEU A 1 101 ? -7.257 -5.971 -8.958 1.00 98.12 101 LEU A C 1
ATOM 789 O O . LEU A 1 101 ? -7.263 -5.633 -10.146 1.00 98.12 101 LEU A O 1
ATOM 793 N N . LYS A 1 102 ? -8.350 -6.369 -8.313 1.00 96.81 102 LYS A N 1
ATOM 794 C CA . LYS A 1 102 ? -9.719 -6.251 -8.816 1.00 96.81 102 LYS A CA 1
ATOM 795 C C . LYS A 1 102 ? -10.478 -5.390 -7.804 1.00 96.81 102 LYS A C 1
ATOM 797 O O . LYS A 1 102 ? -10.843 -5.932 -6.762 1.00 96.81 102 LYS A O 1
ATOM 802 N N . PRO A 1 103 ? -10.618 -4.072 -8.041 1.00 96.94 103 PRO A N 1
ATOM 803 C CA . PRO A 1 103 ? -11.241 -3.163 -7.084 1.00 96.94 103 PRO A CA 1
ATOM 804 C C . PRO A 1 103 ? -12.677 -3.589 -6.772 1.00 96.94 103 PRO A C 1
ATOM 806 O O . PRO A 1 103 ? -13.439 -3.920 -7.680 1.00 96.94 103 PRO A O 1
ATOM 809 N N . VAL A 1 104 ? -13.025 -3.587 -5.488 1.00 98.12 104 VAL A N 1
ATOM 810 C CA . VAL A 1 104 ? -14.386 -3.801 -4.991 1.00 98.12 104 VAL A CA 1
ATOM 811 C C . VAL A 1 104 ? -14.654 -2.716 -3.960 1.00 98.12 104 VAL A C 1
ATOM 813 O O . VAL A 1 104 ? -13.960 -2.651 -2.943 1.00 98.12 104 VAL A O 1
ATOM 816 N N . ASP A 1 105 ? -15.650 -1.871 -4.222 1.00 97.38 105 ASP A N 1
ATOM 817 C CA . ASP A 1 105 ? -15.995 -0.782 -3.313 1.00 97.38 105 ASP A CA 1
ATOM 818 C C . ASP A 1 105 ? -16.297 -1.317 -1.907 1.00 97.38 105 ASP A C 1
ATOM 820 O O . ASP A 1 105 ? -16.976 -2.330 -1.724 1.00 97.38 105 ASP A O 1
ATOM 824 N N . GLY A 1 106 ? -15.766 -0.629 -0.896 1.00 97.00 106 GLY A N 1
ATOM 825 C CA . GLY A 1 106 ? -15.923 -1.037 0.498 1.00 97.00 106 GLY A CA 1
ATOM 826 C C . GLY A 1 106 ? -14.928 -2.101 0.978 1.00 97.00 106 GLY A C 1
ATOM 827 O O . GLY A 1 106 ? -14.962 -2.436 2.162 1.00 97.00 106 GLY A O 1
ATOM 828 N N . GLN A 1 107 ? -14.042 -2.626 0.120 1.00 98.25 107 GLN A N 1
ATOM 829 C CA . GLN A 1 107 ? -13.108 -3.699 0.483 1.00 98.25 107 GLN A CA 1
ATOM 830 C C . GLN A 1 107 ? -11.638 -3.302 0.340 1.00 98.25 107 GLN A C 1
ATOM 832 O O . GLN A 1 107 ? -11.173 -2.930 -0.738 1.00 98.25 107 GLN A O 1
ATOM 837 N N . VAL A 1 108 ? -10.874 -3.529 1.410 1.00 98.75 108 VAL A N 1
ATOM 838 C CA . VAL A 1 108 ? -9.409 -3.482 1.379 1.00 98.75 108 VAL A CA 1
ATOM 839 C C . VAL A 1 108 ? -8.883 -4.809 0.834 1.00 98.75 108 VAL A C 1
ATOM 841 O O . VAL A 1 108 ? -9.070 -5.854 1.453 1.00 98.75 108 VAL A O 1
ATOM 844 N N . SER A 1 109 ? -8.219 -4.767 -0.321 1.00 98.69 109 SER A N 1
ATOM 845 C CA . SER A 1 109 ? -7.617 -5.943 -0.972 1.00 98.69 109 SER A CA 1
ATOM 846 C C . SER A 1 109 ? -6.103 -6.028 -0.777 1.00 98.69 109 SER A C 1
ATOM 848 O O . SER A 1 109 ? -5.533 -7.117 -0.851 1.00 98.69 109 SER A O 1
ATOM 850 N N . VAL A 1 110 ? -5.448 -4.891 -0.536 1.00 98.88 110 VAL A N 1
ATOM 851 C CA . VAL A 1 110 ? -3.994 -4.791 -0.366 1.00 98.88 110 VAL A CA 1
ATOM 852 C C . VAL A 1 110 ? -3.702 -4.069 0.942 1.00 98.88 110 VAL A C 1
ATOM 854 O O . VAL A 1 110 ? -4.220 -2.975 1.167 1.00 98.88 110 VAL A O 1
ATOM 857 N N . LEU A 1 111 ? -2.855 -4.664 1.778 1.00 98.81 111 LEU A N 1
ATOM 858 C CA . LEU A 1 111 ? -2.316 -4.039 2.980 1.00 98.81 111 LEU A CA 1
ATOM 859 C C . LEU A 1 111 ? -0.790 -3.988 2.887 1.00 98.81 111 LEU A C 1
ATOM 861 O O . LEU A 1 111 ? -0.142 -5.024 2.749 1.00 98.81 111 LEU A O 1
ATOM 865 N N . VAL A 1 112 ? -0.228 -2.787 3.001 1.00 98.75 112 VAL A N 1
ATOM 866 C CA . VAL A 1 112 ? 1.212 -2.542 3.090 1.00 98.75 112 VAL A CA 1
ATOM 867 C C . VAL A 1 112 ? 1.547 -1.987 4.468 1.00 98.75 112 VAL A C 1
ATOM 869 O O . VAL A 1 112 ? 1.006 -0.961 4.882 1.00 98.75 112 VAL A O 1
ATOM 872 N N . LEU A 1 113 ? 2.452 -2.660 5.171 1.00 98.19 113 LEU A N 1
ATOM 873 C CA . LEU A 1 113 ? 3.011 -2.215 6.439 1.00 98.19 113 LEU A CA 1
ATOM 874 C C . LEU A 1 113 ? 4.421 -1.669 6.242 1.00 98.19 113 LEU A C 1
ATOM 876 O O . LEU A 1 113 ? 5.216 -2.243 5.502 1.00 98.19 113 LEU A O 1
ATOM 880 N N . CYS A 1 114 ? 4.735 -0.587 6.945 1.00 95.81 114 CYS A N 1
ATOM 881 C CA . CYS A 1 114 ? 6.071 -0.004 6.986 1.00 95.81 114 CYS A CA 1
ATOM 882 C C . CYS A 1 114 ? 6.359 0.618 8.363 1.00 95.81 114 CYS A C 1
ATOM 884 O O . CYS A 1 114 ? 5.452 0.820 9.178 1.00 95.81 114 CYS A O 1
ATOM 886 N N . HIS A 1 115 ? 7.630 0.908 8.643 1.00 92.00 115 HIS A N 1
ATOM 887 C CA . HIS A 1 115 ? 8.076 1.281 9.990 1.00 92.00 115 HIS A CA 1
ATOM 888 C C . HIS A 1 115 ? 7.857 2.771 10.342 1.00 92.00 115 HIS A C 1
ATOM 890 O O . HIS A 1 115 ? 7.663 3.095 11.512 1.00 92.00 115 HIS A O 1
ATOM 896 N N . THR A 1 116 ? 7.827 3.686 9.362 1.00 94.00 116 THR A N 1
ATOM 897 C CA . THR A 1 116 ? 7.641 5.137 9.594 1.00 94.00 116 THR A CA 1
ATOM 898 C C . THR A 1 116 ? 6.460 5.726 8.834 1.00 94.00 116 THR A C 1
ATOM 900 O O . THR A 1 116 ? 6.069 5.240 7.773 1.00 94.00 116 THR A O 1
ATOM 903 N N . SER A 1 117 ? 5.910 6.824 9.368 1.00 95.38 117 SER A N 1
ATOM 904 C CA . SER A 1 117 ? 4.845 7.588 8.710 1.00 95.38 117 SER A CA 1
ATOM 905 C C . SER A 1 117 ? 5.295 8.161 7.365 1.00 95.38 117 SER A C 1
ATOM 907 O O . SER A 1 117 ? 4.574 8.029 6.386 1.00 95.38 117 SER A O 1
ATOM 909 N N . ASN A 1 118 ? 6.509 8.720 7.291 1.00 94.94 118 ASN A N 1
ATOM 910 C CA . ASN A 1 118 ? 7.049 9.285 6.049 1.00 94.94 118 ASN A CA 1
ATOM 911 C C . ASN A 1 118 ? 7.156 8.224 4.949 1.00 94.94 118 ASN A C 1
ATOM 913 O O . ASN A 1 118 ? 6.808 8.486 3.803 1.00 94.94 118 ASN A O 1
ATOM 917 N N . LEU A 1 119 ? 7.592 7.008 5.296 1.00 94.38 119 LEU A N 1
ATOM 918 C CA . LEU A 1 119 ? 7.637 5.906 4.340 1.00 94.38 119 LEU A CA 1
ATOM 919 C C . LEU A 1 119 ? 6.230 5.496 3.884 1.00 94.38 119 LEU A C 1
ATOM 921 O O . LEU A 1 119 ? 6.031 5.240 2.699 1.00 94.38 119 LEU A O 1
ATOM 925 N N . ALA A 1 120 ? 5.243 5.495 4.786 1.00 97.31 120 ALA A N 1
ATOM 926 C CA . ALA A 1 120 ? 3.856 5.199 4.427 1.00 97.31 120 ALA A CA 1
ATOM 927 C C . ALA A 1 120 ? 3.309 6.196 3.395 1.00 97.31 120 ALA A C 1
ATOM 929 O O . ALA A 1 120 ? 2.702 5.782 2.407 1.00 97.31 120 ALA A O 1
ATOM 930 N N . PHE A 1 121 ? 3.555 7.492 3.600 1.00 97.00 121 PHE A N 1
ATOM 931 C CA . PHE A 1 121 ? 3.149 8.539 2.664 1.00 97.00 121 PHE A CA 1
ATOM 932 C C . PHE A 1 121 ? 3.880 8.427 1.326 1.00 97.00 121 PHE A C 1
ATOM 934 O O . PHE A 1 121 ? 3.231 8.432 0.284 1.00 97.00 121 PHE A O 1
ATOM 941 N N . SER A 1 122 ? 5.195 8.187 1.332 1.00 97.06 122 SER A N 1
ATOM 942 C CA . SER A 1 122 ? 5.957 7.944 0.101 1.00 97.06 122 SER A CA 1
ATOM 943 C C . SER A 1 122 ? 5.413 6.753 -0.693 1.00 97.06 122 SER A C 1
ATOM 945 O O . SER A 1 122 ? 5.179 6.866 -1.892 1.00 97.06 122 SER A O 1
ATOM 947 N N . ILE A 1 123 ? 5.153 5.614 -0.041 1.00 98.19 123 ILE A N 1
ATOM 948 C CA . ILE A 1 123 ? 4.601 4.424 -0.709 1.00 98.19 123 ILE A CA 1
ATOM 949 C C . ILE A 1 123 ? 3.190 4.700 -1.244 1.00 98.19 123 ILE A C 1
ATOM 951 O O . ILE A 1 123 ? 2.860 4.287 -2.356 1.00 98.19 123 ILE A O 1
ATOM 955 N N . ARG A 1 124 ? 2.347 5.398 -0.476 1.00 98.38 124 ARG A N 1
ATOM 956 C CA . ARG A 1 124 ? 1.010 5.813 -0.919 1.00 98.38 124 ARG A CA 1
ATOM 957 C C . ARG A 1 124 ? 1.097 6.699 -2.163 1.00 98.38 124 ARG A C 1
ATOM 959 O O . ARG A 1 124 ? 0.401 6.418 -3.136 1.00 98.38 124 ARG A O 1
ATOM 966 N N . HIS A 1 125 ? 1.963 7.711 -2.157 1.00 97.56 125 HIS A N 1
ATOM 967 C CA . HIS A 1 125 ? 2.160 8.578 -3.312 1.00 97.56 125 HIS A CA 1
ATOM 968 C C . HIS A 1 125 ? 2.625 7.759 -4.524 1.00 97.56 125 HIS A C 1
ATOM 970 O O . HIS A 1 125 ? 2.078 7.916 -5.615 1.00 97.56 125 HIS A O 1
ATOM 976 N N . GLU A 1 126 ? 3.573 6.835 -4.353 1.00 97.31 126 GLU A N 1
ATOM 977 C CA . GLU A 1 126 ? 3.992 5.935 -5.429 1.00 97.31 126 GLU A CA 1
ATOM 978 C C . GLU A 1 126 ? 2.816 5.144 -6.011 1.00 97.31 126 GLU A C 1
ATOM 980 O O . GLU A 1 126 ? 2.651 5.097 -7.228 1.00 97.31 126 GLU A O 1
ATOM 985 N N . TYR A 1 127 ? 1.946 4.584 -5.171 1.00 98.38 127 TYR A N 1
ATOM 986 C CA . TYR A 1 127 ? 0.730 3.931 -5.649 1.00 98.38 127 TYR A CA 1
ATOM 987 C C . TYR A 1 127 ? -0.157 4.876 -6.470 1.00 98.38 127 TYR A C 1
ATOM 989 O O . TYR A 1 127 ? -0.584 4.487 -7.555 1.00 98.38 127 TYR A O 1
ATOM 997 N N . GLU A 1 128 ? -0.395 6.104 -5.998 1.00 97.25 128 GLU A N 1
ATOM 998 C CA . GLU A 1 128 ? -1.188 7.116 -6.714 1.00 97.25 128 GLU A CA 1
ATOM 999 C C . GLU A 1 128 ? -0.568 7.471 -8.078 1.00 97.25 128 GLU A C 1
ATOM 1001 O O . GLU A 1 128 ? -1.287 7.590 -9.074 1.00 97.25 128 GLU A O 1
ATOM 1006 N N . ARG A 1 129 ? 0.772 7.554 -8.172 1.00 96.06 129 ARG A N 1
ATOM 1007 C CA . ARG A 1 129 ? 1.467 7.740 -9.460 1.00 96.06 129 ARG A CA 1
ATOM 1008 C C . ARG A 1 129 ? 1.196 6.563 -10.393 1.00 96.06 129 ARG A C 1
ATOM 1010 O O . ARG A 1 129 ? 0.767 6.771 -11.527 1.00 96.06 129 ARG A O 1
ATOM 1017 N N . PHE A 1 130 ? 1.424 5.338 -9.920 1.00 96.25 130 PHE A N 1
ATOM 1018 C CA . PHE A 1 130 ? 1.312 4.122 -10.732 1.00 96.25 130 PHE A CA 1
ATOM 1019 C C . PHE A 1 130 ? -0.133 3.816 -11.149 1.00 96.25 130 PHE A C 1
ATOM 1021 O O . PHE A 1 130 ? -0.360 3.273 -12.230 1.00 96.25 130 PHE A O 1
ATOM 1028 N N . CYS A 1 131 ? -1.123 4.189 -10.334 1.00 96.38 131 CYS A N 1
ATOM 1029 C CA . CYS A 1 131 ? -2.537 3.986 -10.636 1.00 96.38 131 CYS A CA 1
ATOM 1030 C C . CYS A 1 131 ? -3.196 5.181 -11.347 1.00 96.38 131 CYS A C 1
ATOM 1032 O O . CYS A 1 131 ? -4.420 5.203 -11.469 1.00 96.38 131 CYS A O 1
ATOM 1034 N N . LYS A 1 132 ? -2.421 6.141 -11.880 1.00 95.81 132 LYS A N 1
ATOM 1035 C CA . LYS A 1 132 ? -2.918 7.324 -12.615 1.00 95.81 132 LYS A CA 1
ATOM 1036 C C . LYS A 1 132 ? -3.978 6.999 -13.677 1.00 95.81 132 LYS A C 1
ATOM 1038 O O . LYS A 1 132 ? -4.903 7.778 -13.886 1.00 95.81 132 LYS A O 1
ATOM 1043 N N . TYR A 1 133 ? -3.844 5.860 -14.358 1.00 96.75 133 TYR A N 1
ATOM 1044 C CA . TYR A 1 133 ? -4.769 5.419 -15.411 1.00 96.75 133 TYR A CA 1
ATOM 1045 C C . TYR A 1 133 ? -5.838 4.425 -14.930 1.00 96.75 133 TYR A C 1
ATOM 1047 O O . TYR A 1 133 ? -6.553 3.861 -15.748 1.00 96.75 133 TYR A O 1
ATOM 1055 N N . MET A 1 134 ? -5.974 4.227 -13.616 1.00 97.25 134 MET A N 1
ATOM 1056 C CA . MET A 1 134 ? -6.926 3.315 -12.980 1.00 97.25 134 MET A CA 1
ATOM 1057 C C . MET A 1 134 ? -7.854 4.080 -12.026 1.00 97.25 134 MET A C 1
ATOM 1059 O O . MET A 1 134 ? -7.751 3.951 -10.809 1.00 97.25 134 MET A O 1
ATOM 1063 N N . SER A 1 135 ? -8.786 4.869 -12.567 1.00 94.75 135 SER A N 1
ATOM 1064 C CA . SER A 1 135 ? -9.623 5.810 -11.795 1.00 94.75 135 SER A CA 1
ATOM 1065 C C . SER A 1 135 ? -10.467 5.185 -10.675 1.00 94.75 135 SER A C 1
ATOM 1067 O O . SER A 1 135 ? -10.843 5.879 -9.736 1.00 94.75 135 SER A O 1
ATOM 1069 N N . ALA A 1 136 ? -10.766 3.887 -10.751 1.00 96.19 136 ALA A N 1
ATOM 1070 C CA . ALA A 1 136 ? -11.491 3.175 -9.701 1.00 96.19 136 ALA A CA 1
ATOM 1071 C C . ALA A 1 136 ? -10.613 2.831 -8.483 1.00 96.19 136 ALA A C 1
ATOM 1073 O O . ALA A 1 136 ? -11.140 2.503 -7.425 1.00 96.19 136 ALA A O 1
ATOM 1074 N N . VAL A 1 137 ? -9.283 2.851 -8.605 1.00 98.31 137 VAL A N 1
ATOM 1075 C CA . VAL A 1 137 ? -8.374 2.473 -7.517 1.00 98.31 137 VAL A CA 1
ATOM 1076 C C . VAL A 1 137 ? -8.310 3.598 -6.485 1.00 98.31 137 VAL A C 1
ATOM 1078 O O . VAL A 1 137 ? -8.189 4.768 -6.820 1.00 98.31 137 VAL A O 1
ATOM 1081 N N . LYS A 1 138 ? -8.392 3.223 -5.205 1.00 98.31 138 LYS A N 1
ATOM 1082 C CA . LYS A 1 138 ? -8.400 4.136 -4.058 1.00 98.31 138 LYS A CA 1
ATOM 1083 C C . LYS A 1 138 ? -7.303 3.681 -3.114 1.00 98.31 138 LYS A C 1
ATOM 1085 O O . LYS A 1 138 ? -7.266 2.498 -2.758 1.00 98.31 138 LYS A O 1
ATOM 1090 N N . VAL A 1 139 ? -6.431 4.601 -2.733 1.00 98.44 139 VAL A N 1
ATOM 1091 C CA . VAL A 1 139 ? -5.227 4.326 -1.947 1.00 98.44 139 VAL A CA 1
ATOM 1092 C C . VAL A 1 139 ? -5.179 5.325 -0.809 1.00 98.44 139 VAL A C 1
ATOM 1094 O O . VAL A 1 139 ? -5.312 6.518 -1.057 1.00 98.44 139 VAL A O 1
ATOM 1097 N N . LEU A 1 140 ? -5.007 4.861 0.427 1.00 98.25 140 LEU A N 1
ATOM 1098 C CA . LEU A 1 140 ? -4.846 5.753 1.577 1.00 98.25 140 LEU A CA 1
ATOM 1099 C C . LEU A 1 140 ? -3.776 5.237 2.535 1.00 98.25 140 LEU A C 1
ATOM 1101 O O . LEU A 1 140 ? -3.607 4.028 2.717 1.00 98.25 140 LEU A O 1
ATOM 1105 N N . ALA A 1 141 ? -3.078 6.184 3.163 1.00 98.12 141 ALA A N 1
ATOM 1106 C CA . ALA A 1 141 ? -2.137 5.917 4.238 1.00 98.12 141 ALA A CA 1
ATOM 1107 C C . ALA A 1 141 ? -2.809 6.118 5.603 1.00 98.12 141 ALA A C 1
ATOM 1109 O O . ALA A 1 141 ? -3.451 7.143 5.824 1.00 98.12 141 ALA A O 1
ATOM 1110 N N . PHE A 1 142 ? -2.618 5.192 6.544 1.00 97.94 142 PHE A N 1
ATOM 1111 C CA . PHE A 1 142 ? -3.047 5.334 7.934 1.00 97.94 142 PHE A CA 1
ATOM 1112 C C . PHE A 1 142 ? -1.846 5.288 8.878 1.00 97.94 142 PHE A C 1
ATOM 1114 O O . PHE A 1 142 ? -1.272 4.232 9.146 1.00 97.94 142 PHE A O 1
ATOM 1121 N N . VAL A 1 143 ? -1.507 6.444 9.443 1.00 96.75 143 VAL A N 1
ATOM 1122 C CA . VAL A 1 143 ? -0.346 6.627 10.324 1.00 96.75 143 VAL A CA 1
ATOM 1123 C C . VAL A 1 143 ? -0.731 7.208 11.689 1.00 96.75 143 VAL A C 1
ATOM 1125 O O . VAL A 1 143 ? -1.864 7.636 11.900 1.00 96.75 143 VAL A O 1
ATOM 1128 N N . GLY A 1 144 ? 0.202 7.183 12.646 1.00 91.31 144 GLY A N 1
ATOM 1129 C CA . GLY A 1 144 ? 0.052 7.816 13.963 1.00 91.31 144 GLY A CA 1
ATOM 1130 C C . GLY A 1 144 ? -0.011 9.351 13.898 1.00 91.31 144 GLY A C 1
ATOM 1131 O O . GLY A 1 144 ? 0.199 9.942 12.849 1.00 91.31 144 GLY A O 1
ATOM 1132 N N . GLY A 1 145 ? -0.291 10.011 15.027 1.00 89.50 145 GLY A N 1
ATOM 1133 C CA . GLY A 1 145 ? -0.280 11.482 15.128 1.00 89.50 145 GLY A CA 1
ATOM 1134 C C . GLY A 1 145 ? -1.565 12.191 14.682 1.00 89.50 145 GLY A C 1
ATOM 1135 O O . GLY A 1 145 ? -1.823 13.300 15.133 1.00 89.50 145 GLY A O 1
ATOM 1136 N N . LEU A 1 146 ? -2.415 11.537 13.885 1.00 90.06 146 LEU A N 1
ATOM 1137 C CA . LEU A 1 146 ? -3.735 12.059 13.501 1.00 90.06 146 LEU A CA 1
ATOM 1138 C C . LEU A 1 146 ? -4.854 11.474 14.375 1.00 90.06 146 LEU A C 1
ATOM 1140 O O . LEU A 1 146 ? -4.728 10.321 14.803 1.00 90.06 146 LEU A O 1
ATOM 1144 N N . PRO A 1 147 ? -5.966 12.189 14.627 1.00 95.25 147 PRO A N 1
ATOM 1145 C CA . PRO A 1 147 ? -7.106 11.632 15.351 1.00 95.25 147 PRO A CA 1
ATOM 1146 C C . PRO A 1 147 ? -7.614 10.341 14.698 1.00 95.25 147 PRO A C 1
ATOM 1148 O O . PRO A 1 147 ? -7.893 10.306 13.501 1.00 95.25 147 PRO A O 1
ATOM 1151 N N . ILE A 1 148 ? -7.760 9.269 15.484 1.00 95.62 148 ILE A N 1
ATOM 1152 C CA . ILE A 1 148 ? -8.184 7.965 14.948 1.00 95.62 148 ILE A CA 1
ATOM 1153 C C . ILE A 1 148 ? -9.568 8.027 14.293 1.00 95.62 148 ILE A C 1
ATOM 1155 O O . ILE A 1 148 ? -9.777 7.399 13.258 1.00 95.62 148 ILE A O 1
ATOM 1159 N N . LYS A 1 149 ? -10.470 8.855 14.837 1.00 9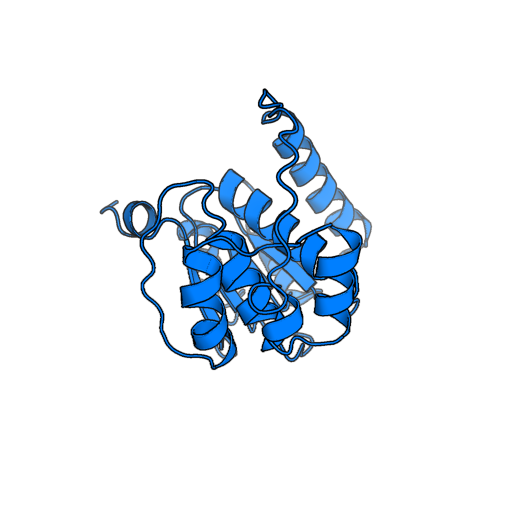6.44 149 LYS A N 1
ATOM 1160 C CA . LYS A 1 149 ? -11.828 9.057 14.315 1.00 96.44 149 LYS A CA 1
ATOM 1161 C C . LYS A 1 149 ? -11.844 9.488 12.849 1.00 96.44 149 LYS A C 1
ATOM 1163 O O . LYS A 1 149 ? -12.737 9.077 12.118 1.00 96.44 149 LYS A O 1
ATOM 1168 N N . ASN A 1 150 ? -10.848 10.254 12.401 1.00 95.50 150 ASN A N 1
ATOM 1169 C CA . ASN A 1 150 ? -10.751 10.669 11.000 1.00 95.50 150 ASN A CA 1
ATOM 1170 C C . ASN A 1 150 ? -10.573 9.438 10.101 1.00 95.50 150 ASN A C 1
ATOM 1172 O O . ASN A 1 150 ? -11.266 9.285 9.101 1.00 95.50 150 ASN A O 1
ATOM 1176 N N . HIS A 1 151 ? -9.710 8.502 10.507 1.00 97.25 151 HIS A N 1
ATOM 1177 C CA . HIS A 1 151 ? -9.479 7.265 9.761 1.00 97.25 151 HIS A CA 1
ATOM 1178 C C . HIS A 1 151 ? -10.697 6.337 9.823 1.00 97.25 151 HIS A C 1
ATOM 1180 O O . HIS A 1 151 ? -11.052 5.731 8.817 1.00 97.25 151 HIS A O 1
ATOM 1186 N N . GLU A 1 152 ? -11.366 6.240 10.975 1.00 97.62 152 GLU A N 1
ATOM 1187 C CA . GLU A 1 152 ? -12.599 5.452 11.118 1.00 97.62 152 GLU A CA 1
ATOM 1188 C C . GLU A 1 152 ? -13.712 5.977 10.203 1.00 97.62 152 GLU A C 1
ATOM 1190 O O . GLU A 1 152 ? -14.388 5.200 9.526 1.00 97.62 152 GLU A O 1
ATOM 1195 N N . ASN A 1 153 ? -13.873 7.299 10.129 1.00 97.25 153 ASN A N 1
ATOM 1196 C CA . ASN A 1 153 ? -14.854 7.916 9.249 1.00 97.25 153 ASN A CA 1
ATOM 1197 C C . ASN A 1 153 ? -14.510 7.704 7.768 1.00 97.25 153 ASN A C 1
ATOM 1199 O O . ASN A 1 153 ? -15.410 7.418 6.976 1.00 97.25 153 ASN A O 1
ATOM 1203 N N . ILE A 1 154 ? -13.233 7.801 7.389 1.00 96.88 154 ILE A N 1
ATOM 1204 C CA . ILE A 1 154 ? -12.763 7.476 6.037 1.00 96.88 154 ILE A CA 1
ATOM 1205 C C . ILE A 1 154 ? -13.088 6.020 5.697 1.00 96.88 154 ILE A C 1
ATOM 1207 O O . ILE A 1 154 ? -13.725 5.761 4.684 1.00 96.88 154 ILE A O 1
ATOM 1211 N N . LEU A 1 155 ? -12.726 5.067 6.559 1.00 97.69 155 LEU A N 1
ATOM 1212 C CA . LEU A 1 155 ? -12.982 3.640 6.332 1.00 97.69 155 LEU A CA 1
ATOM 1213 C C . LEU A 1 155 ? -14.475 3.331 6.187 1.00 97.69 155 LEU A C 1
ATOM 1215 O O . LEU A 1 155 ? -14.856 2.478 5.391 1.00 97.69 155 LEU A O 1
ATOM 1219 N N . LYS A 1 156 ? -15.327 4.053 6.920 1.00 96.75 156 LYS A N 1
ATOM 1220 C CA . LYS A 1 156 ? -16.781 3.899 6.848 1.00 96.75 156 LYS A CA 1
ATOM 1221 C C . LYS A 1 156 ? -17.392 4.473 5.568 1.00 96.75 156 LYS A C 1
ATOM 1223 O O . LYS A 1 156 ? -18.333 3.887 5.045 1.00 96.75 156 LYS A O 1
ATOM 1228 N N . ASN A 1 157 ? -16.924 5.634 5.108 1.00 96.06 157 ASN A N 1
ATOM 1229 C CA . ASN A 1 157 ? -17.593 6.393 4.042 1.00 96.06 157 ASN A CA 1
ATOM 1230 C C . ASN A 1 157 ? -16.885 6.308 2.681 1.00 96.06 157 ASN A C 1
ATOM 1232 O O . ASN A 1 157 ? -17.536 6.445 1.652 1.00 96.06 157 ASN A O 1
ATOM 1236 N N . ASN A 1 158 ? -15.571 6.098 2.667 1.00 95.31 158 ASN A N 1
ATOM 1237 C CA . ASN A 1 158 ? -14.734 6.060 1.471 1.00 95.31 158 ASN A CA 1
ATOM 1238 C C . ASN A 1 158 ? -13.592 5.041 1.639 1.00 95.31 158 ASN A C 1
ATOM 1240 O O . ASN A 1 158 ? -12.408 5.377 1.595 1.00 95.31 158 ASN A O 1
ATOM 1244 N N . CYS A 1 159 ? -13.965 3.785 1.896 1.00 97.94 159 CYS A N 1
ATOM 1245 C CA . CYS A 1 159 ? -13.018 2.696 2.121 1.00 97.94 159 CYS A CA 1
ATOM 1246 C C . CYS A 1 159 ? -12.067 2.524 0.914 1.00 97.94 159 CYS A C 1
ATOM 1248 O O . CYS A 1 159 ? -12.552 2.376 -0.215 1.00 97.94 159 CYS A O 1
ATOM 1250 N N . PRO A 1 160 ? -10.736 2.534 1.121 1.00 98.56 160 PRO A N 1
ATOM 1251 C CA . PRO A 1 160 ? -9.770 2.353 0.047 1.00 98.56 160 PRO A CA 1
ATOM 1252 C C . PRO A 1 160 ? -9.618 0.876 -0.344 1.00 98.56 160 PRO A C 1
ATOM 1254 O O . PRO A 1 160 ? -9.838 -0.032 0.453 1.00 98.56 160 PRO A O 1
ATOM 1257 N N . HIS A 1 161 ? -9.145 0.640 -1.565 1.00 98.81 161 HIS A N 1
ATOM 1258 C CA . HIS A 1 161 ? -8.784 -0.695 -2.049 1.00 98.81 161 HIS A CA 1
ATOM 1259 C C . HIS A 1 161 ? -7.394 -1.122 -1.562 1.00 98.81 161 HIS A C 1
ATOM 1261 O O . HIS A 1 161 ? -7.130 -2.311 -1.357 1.00 98.81 161 HIS A O 1
ATOM 1267 N N . ILE A 1 162 ? -6.513 -0.134 -1.390 1.00 98.88 162 ILE A N 1
ATOM 1268 C CA . ILE A 1 162 ? -5.126 -0.289 -0.965 1.00 98.88 162 ILE A CA 1
ATOM 1269 C C . ILE A 1 162 ? -4.917 0.545 0.293 1.00 98.88 162 ILE A C 1
ATOM 1271 O O . ILE A 1 162 ? -5.130 1.759 0.296 1.00 98.88 162 ILE A O 1
ATOM 1275 N N . VAL A 1 163 ? -4.480 -0.115 1.357 1.00 98.75 163 VAL A N 1
ATOM 1276 C CA . VAL A 1 163 ? -4.098 0.527 2.610 1.00 98.75 163 VAL A CA 1
ATOM 1277 C C . VAL A 1 163 ? -2.592 0.441 2.770 1.00 98.75 163 VAL A C 1
ATOM 1279 O O . VAL A 1 163 ? -2.019 -0.644 2.711 1.00 98.75 163 VAL A O 1
ATOM 1282 N N . VAL A 1 164 ? -1.965 1.582 3.027 1.00 98.81 164 VAL A N 1
ATOM 1283 C CA . VAL A 1 164 ? -0.578 1.676 3.487 1.00 98.81 164 VAL A CA 1
ATOM 1284 C C . VAL A 1 164 ? -0.607 2.168 4.930 1.00 98.81 164 VAL A C 1
ATOM 1286 O O . VAL A 1 164 ? -1.444 2.995 5.279 1.00 98.81 164 VAL A O 1
ATOM 1289 N N . GLY A 1 165 ? 0.258 1.696 5.819 1.00 97.88 165 GLY A N 1
ATOM 1290 C CA . GLY A 1 165 ? 0.267 2.263 7.163 1.00 97.88 165 GLY A CA 1
ATOM 1291 C C . GLY A 1 165 ? 1.341 1.742 8.090 1.00 97.88 165 GLY A C 1
ATOM 1292 O O . GLY A 1 165 ? 2.006 0.742 7.828 1.00 97.88 165 GLY A O 1
ATOM 1293 N N . THR A 1 166 ? 1.477 2.433 9.218 1.00 96.44 166 THR A N 1
ATOM 1294 C CA . THR A 1 166 ? 2.362 1.993 10.295 1.00 96.44 166 THR A CA 1
ATOM 1295 C C . THR A 1 166 ? 1.666 0.965 11.177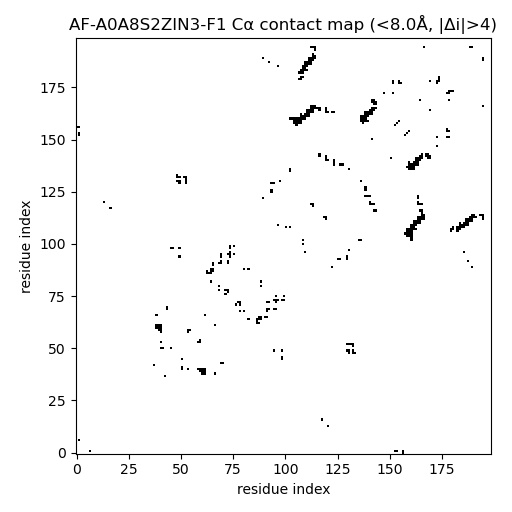 1.00 96.44 166 THR A C 1
ATOM 1297 O O . THR A 1 166 ? 0.457 1.045 11.426 1.00 96.44 166 THR A O 1
ATOM 1300 N N . LEU A 1 167 ? 2.443 0.004 11.689 1.00 94.50 167 LEU A N 1
ATOM 1301 C CA . LEU A 1 167 ? 1.924 -1.146 12.435 1.00 94.50 167 LEU A CA 1
ATOM 1302 C C . LEU A 1 167 ? 0.978 -0.735 13.576 1.00 94.50 167 LEU A C 1
ATOM 1304 O O . LEU A 1 167 ? -0.120 -1.274 13.689 1.00 94.50 167 LEU A O 1
ATOM 1308 N N . GLY A 1 168 ? 1.357 0.265 14.381 1.00 94.69 168 GLY A N 1
ATOM 1309 C CA . GLY A 1 168 ? 0.551 0.733 15.513 1.00 94.69 168 GLY A CA 1
ATOM 1310 C C . GLY A 1 168 ? -0.833 1.253 15.112 1.00 94.69 168 GLY A C 1
ATOM 1311 O O . GLY A 1 168 ? -1.843 0.867 15.708 1.00 94.69 168 GLY A O 1
ATOM 1312 N N . ARG A 1 169 ? -0.918 2.101 14.076 1.00 97.12 169 ARG A N 1
ATOM 1313 C CA . ARG A 1 169 ? -2.204 2.641 13.606 1.00 97.12 169 ARG A CA 1
ATOM 1314 C C . ARG A 1 169 ? -3.067 1.557 12.965 1.00 97.12 169 ARG A C 1
ATOM 1316 O O . ARG A 1 169 ? -4.247 1.475 13.302 1.00 97.12 169 ARG A O 1
ATOM 1323 N N . ILE A 1 170 ? -2.492 0.722 12.099 1.00 98.06 170 ILE A N 1
ATOM 1324 C CA . ILE A 1 170 ? -3.210 -0.382 11.447 1.00 98.06 170 ILE A CA 1
ATOM 1325 C C . ILE A 1 170 ? -3.757 -1.363 12.484 1.00 98.06 170 ILE A C 1
ATOM 1327 O O . ILE A 1 170 ? -4.940 -1.699 12.447 1.00 98.06 170 ILE A O 1
ATOM 1331 N N . LEU A 1 171 ? -2.937 -1.755 13.462 1.00 96.69 171 LEU A N 1
ATOM 1332 C CA . LEU A 1 171 ? -3.350 -2.655 14.536 1.00 96.69 171 LEU A CA 1
ATOM 1333 C C . LEU A 1 171 ? -4.496 -2.065 15.365 1.00 96.69 171 LEU A C 1
ATOM 1335 O O . LEU A 1 171 ? -5.422 -2.786 15.732 1.00 96.69 171 LEU A O 1
ATOM 1339 N N . THR A 1 172 ? -4.457 -0.760 15.643 1.00 97.69 172 THR A N 1
ATOM 134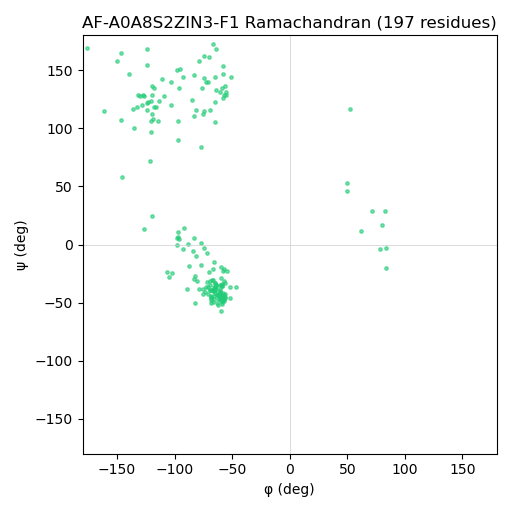0 C CA . THR A 1 172 ? -5.511 -0.086 16.414 1.00 97.69 172 THR A CA 1
ATOM 1341 C C . THR A 1 172 ? -6.838 -0.083 15.648 1.00 97.69 172 THR A C 1
ATOM 1343 O O . THR A 1 172 ? -7.859 -0.471 16.211 1.00 97.69 172 THR A O 1
ATOM 1346 N N . LEU A 1 173 ? -6.820 0.269 14.356 1.00 98.44 173 LEU A N 1
ATOM 1347 C CA . LEU A 1 173 ? -8.009 0.276 13.490 1.00 98.44 173 LEU A CA 1
ATOM 1348 C C . LEU A 1 173 ? -8.579 -1.130 13.251 1.00 98.44 173 LEU A C 1
ATOM 1350 O O . LEU A 1 173 ? -9.795 -1.306 13.184 1.00 98.44 173 LEU A O 1
ATOM 1354 N N . ALA A 1 174 ? -7.717 -2.141 13.134 1.00 98.06 174 ALA A N 1
ATOM 1355 C CA . ALA A 1 174 ? -8.144 -3.530 12.996 1.00 98.06 174 ALA A CA 1
ATOM 1356 C C . ALA A 1 174 ? -8.793 -4.044 14.293 1.00 98.06 174 ALA A C 1
ATOM 1358 O O . ALA A 1 174 ? -9.861 -4.654 14.258 1.00 98.06 174 ALA A O 1
ATOM 1359 N N . ARG A 1 175 ? -8.196 -3.749 15.459 1.00 97.31 175 ARG A N 1
ATOM 1360 C CA . ARG A 1 175 ? -8.739 -4.143 16.773 1.00 97.31 175 ARG A CA 1
ATOM 1361 C C . ARG A 1 175 ? -10.070 -3.468 17.092 1.00 97.31 175 ARG A C 1
ATOM 1363 O O . ARG A 1 175 ? -10.939 -4.119 17.668 1.00 97.31 175 ARG A O 1
ATOM 1370 N N . SER A 1 176 ? -10.259 -2.208 16.693 1.00 96.62 176 SER A N 1
ATOM 1371 C CA . SER A 1 176 ? -11.551 -1.519 16.828 1.00 96.62 176 SER A CA 1
ATOM 1372 C C . SER A 1 176 ? -12.602 -1.991 15.815 1.00 96.62 176 SER A C 1
ATOM 1374 O O . SER A 1 176 ? -13.746 -1.548 15.880 1.00 96.62 176 SER A O 1
ATOM 1376 N N . LYS A 1 177 ? -12.241 -2.908 14.902 1.00 97.00 177 LYS A N 1
ATOM 1377 C CA . LYS A 1 177 ? -13.062 -3.392 13.779 1.00 97.00 177 LYS A CA 1
ATOM 1378 C C . LYS A 1 177 ? -13.439 -2.305 12.764 1.00 97.00 177 LYS A C 1
ATOM 1380 O O . LYS A 1 177 ? -14.275 -2.557 11.900 1.00 97.00 177 LYS A O 1
ATOM 1385 N N . ALA A 1 178 ? -12.819 -1.126 12.835 1.00 97.69 178 ALA A N 1
ATOM 1386 C CA . ALA A 1 178 ? -12.997 -0.075 11.838 1.00 97.69 178 ALA A CA 1
ATOM 1387 C C . ALA A 1 178 ? -12.353 -0.461 10.498 1.00 97.69 178 ALA A C 1
ATOM 1389 O O . ALA A 1 178 ? -12.924 -0.214 9.440 1.00 97.69 178 ALA A O 1
ATOM 1390 N N . LEU A 1 179 ? -11.178 -1.098 10.544 1.00 98.44 179 LEU A N 1
ATOM 1391 C CA . LEU A 1 179 ? -10.493 -1.634 9.371 1.00 98.44 179 LEU A CA 1
ATOM 1392 C C . LEU A 1 179 ? -10.801 -3.127 9.223 1.00 98.44 179 LEU A C 1
ATOM 1394 O O . LEU A 1 179 ? -10.282 -3.959 9.969 1.00 98.44 179 LEU A O 1
ATOM 1398 N N . ASN A 1 180 ? -11.635 -3.470 8.241 1.00 97.81 180 ASN A N 1
ATOM 1399 C CA . ASN A 1 180 ? -11.940 -4.858 7.911 1.00 97.81 180 ASN A CA 1
ATOM 1400 C C . ASN A 1 180 ? -10.865 -5.450 6.984 1.00 97.81 180 ASN A C 1
ATOM 1402 O O . ASN A 1 180 ? -10.785 -5.088 5.812 1.00 97.81 180 ASN A O 1
ATOM 1406 N N . LEU A 1 181 ? -10.071 -6.389 7.506 1.00 98.00 181 LEU A N 1
ATOM 1407 C CA . LEU A 1 181 ? -8.990 -7.061 6.773 1.00 98.00 181 LEU A CA 1
ATOM 1408 C C .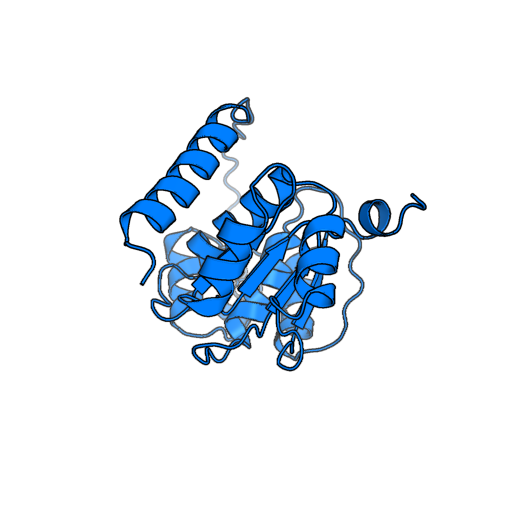 LEU A 1 181 ? -9.395 -8.413 6.160 1.00 98.00 181 LEU A C 1
ATOM 1410 O O . LEU A 1 181 ? -8.551 -9.103 5.599 1.00 98.00 181 LEU A O 1
ATOM 1414 N N . HIS A 1 182 ? -10.669 -8.808 6.245 1.00 98.06 182 HIS A N 1
ATOM 1415 C CA . HIS A 1 182 ? -11.140 -10.115 5.767 1.00 98.06 182 HIS A CA 1
ATOM 1416 C C . HIS A 1 182 ? -10.900 -10.350 4.265 1.00 98.06 182 HIS A C 1
ATOM 1418 O O . HIS A 1 182 ? -10.725 -11.487 3.840 1.00 98.06 182 HIS A O 1
ATOM 1424 N N . TYR A 1 183 ? -10.880 -9.279 3.469 1.00 98.19 183 TYR A N 1
ATOM 1425 C CA . TYR A 1 183 ? -10.743 -9.340 2.012 1.00 98.19 183 TYR A CA 1
ATOM 1426 C C . TYR A 1 183 ? -9.311 -9.112 1.515 1.00 98.19 183 TYR A C 1
ATOM 1428 O O . TYR A 1 183 ? -9.095 -9.048 0.303 1.00 98.19 183 TYR A O 1
ATOM 1436 N N . VAL A 1 184 ? -8.333 -8.992 2.421 1.00 98.56 184 VAL A N 1
ATOM 1437 C CA . VAL A 1 184 ? -6.934 -8.788 2.039 1.00 98.56 184 VAL A CA 1
ATOM 1438 C C . VAL A 1 184 ? -6.426 -10.016 1.287 1.00 98.56 184 VAL A C 1
ATOM 1440 O O . VAL A 1 184 ? -6.446 -11.130 1.801 1.00 98.56 184 VAL A O 1
ATOM 1443 N N . LYS A 1 185 ? -5.953 -9.786 0.061 1.00 98.19 185 LYS A N 1
ATOM 1444 C CA . LYS A 1 185 ? -5.336 -10.795 -0.816 1.00 98.19 185 LYS A CA 1
ATOM 1445 C C . LYS A 1 185 ? -3.828 -10.625 -0.919 1.00 98.19 185 LYS A C 1
ATOM 1447 O O . LYS A 1 185 ? -3.130 -11.578 -1.232 1.00 98.19 185 LYS A O 1
ATOM 1452 N N . HIS A 1 186 ? -3.339 -9.413 -0.664 1.00 98.69 186 HIS A N 1
ATOM 1453 C CA . HIS A 1 186 ? -1.922 -9.088 -0.716 1.00 98.69 186 HIS A CA 1
ATOM 1454 C C . HIS A 1 186 ? -1.510 -8.408 0.583 1.00 98.69 186 HIS A C 1
ATOM 1456 O O . HIS A 1 186 ? -2.031 -7.343 0.926 1.00 98.69 186 HIS A O 1
ATOM 1462 N N . PHE A 1 187 ? -0.565 -9.024 1.285 1.00 98.56 187 PHE A N 1
ATOM 1463 C CA . PHE A 1 187 ? 0.017 -8.503 2.511 1.00 98.56 187 PHE A CA 1
ATOM 1464 C C . PHE A 1 187 ? 1.510 -8.257 2.301 1.00 98.56 187 PHE A C 1
ATOM 1466 O O . PHE A 1 187 ? 2.256 -9.176 1.977 1.00 98.56 187 PHE A O 1
ATOM 1473 N N . ILE A 1 188 ? 1.927 -7.000 2.427 1.00 98.50 188 ILE A N 1
ATOM 1474 C CA . ILE A 1 188 ? 3.288 -6.549 2.148 1.00 98.50 188 ILE A CA 1
ATOM 1475 C C . ILE A 1 188 ? 3.859 -5.957 3.430 1.00 98.50 188 ILE A C 1
ATOM 1477 O O . ILE A 1 188 ? 3.198 -5.163 4.098 1.00 98.50 188 ILE A O 1
ATOM 1481 N N . ILE A 1 189 ? 5.108 -6.295 3.734 1.00 97.38 189 ILE A N 1
ATOM 1482 C CA . ILE A 1 189 ? 5.896 -5.631 4.770 1.00 97.38 189 ILE A CA 1
ATOM 1483 C C . ILE A 1 189 ? 7.130 -5.036 4.095 1.00 97.38 189 ILE A C 1
ATOM 1485 O O . ILE A 1 189 ? 7.987 -5.779 3.618 1.00 97.38 189 ILE A O 1
ATOM 1489 N N . ASP A 1 190 ? 7.212 -3.708 4.040 1.00 94.81 190 ASP A N 1
ATOM 1490 C CA . ASP A 1 190 ? 8.419 -3.004 3.606 1.00 94.81 190 ASP A CA 1
ATOM 1491 C C . ASP A 1 190 ? 9.288 -2.662 4.819 1.00 94.81 190 ASP A C 1
ATOM 1493 O O . ASP A 1 190 ? 8.774 -2.373 5.903 1.00 94.81 190 ASP A O 1
ATOM 1497 N N . GLU A 1 191 ? 10.607 -2.721 4.638 1.00 89.62 191 GLU A N 1
ATOM 1498 C CA . GLU A 1 191 ? 11.591 -2.643 5.731 1.00 89.62 191 GLU A CA 1
ATOM 1499 C C . GLU A 1 191 ? 11.264 -3.612 6.882 1.00 89.62 191 GLU A C 1
ATOM 1501 O O . GLU A 1 191 ? 11.126 -3.242 8.048 1.00 89.62 191 GLU A O 1
ATOM 1506 N N . CYS A 1 192 ? 11.080 -4.884 6.517 1.00 90.44 192 CYS A N 1
ATOM 1507 C CA . CYS A 1 192 ? 10.654 -5.949 7.423 1.00 90.44 192 CYS A CA 1
ATOM 1508 C C . CYS A 1 192 ? 11.581 -6.131 8.635 1.00 90.44 192 CYS A C 1
ATOM 1510 O O . CYS A 1 192 ? 11.111 -6.494 9.707 1.00 90.44 192 CYS A O 1
ATOM 1512 N N . ASP A 1 193 ? 12.875 -5.866 8.483 1.00 89.69 193 ASP A N 1
ATOM 1513 C CA . ASP A 1 193 ? 13.839 -5.83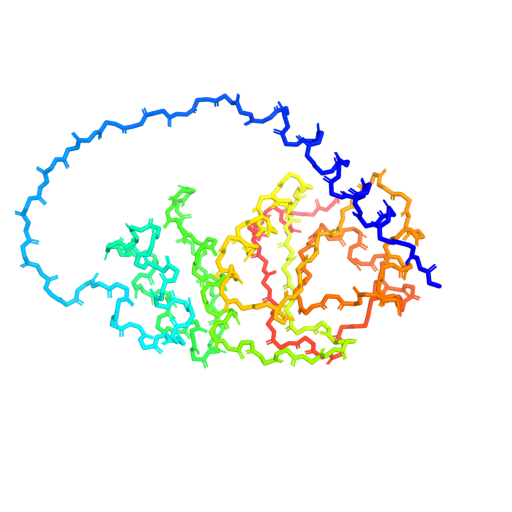8 9.582 1.00 89.69 193 ASP A CA 1
ATOM 1514 C C . ASP A 1 193 ? 13.462 -4.791 10.636 1.00 89.69 193 ASP A C 1
ATOM 1516 O O . ASP A 1 193 ? 13.378 -5.123 11.813 1.00 89.69 193 ASP A O 1
ATOM 1520 N N . ARG A 1 194 ? 13.122 -3.567 10.217 1.00 89.81 194 ARG A N 1
ATOM 1521 C CA . ARG A 1 194 ? 12.662 -2.494 11.114 1.00 89.81 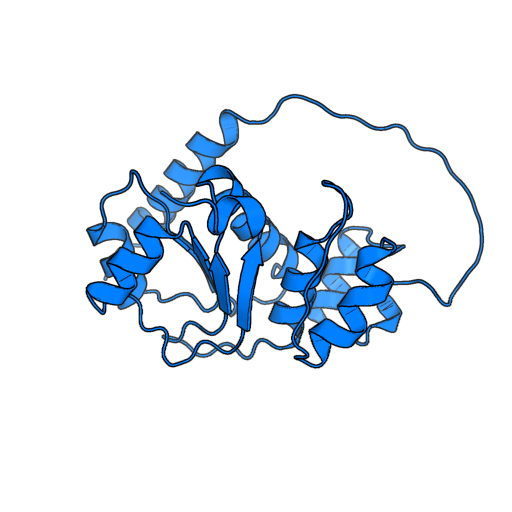194 ARG A CA 1
ATOM 1522 C C . ARG A 1 194 ? 11.274 -2.739 11.686 1.00 89.81 194 ARG A C 1
ATOM 1524 O O . ARG A 1 194 ? 11.011 -2.389 12.829 1.00 89.81 194 ARG A O 1
ATOM 1531 N N . VAL A 1 195 ? 10.365 -3.314 10.900 1.00 86.62 195 VAL A N 1
ATOM 1532 C CA . VAL A 1 195 ? 8.990 -3.594 11.351 1.00 86.62 195 VAL A CA 1
ATOM 1533 C C . VAL A 1 195 ? 8.951 -4.708 12.403 1.00 86.62 195 VAL A C 1
ATOM 1535 O O . VAL A 1 195 ? 8.071 -4.695 13.262 1.00 86.62 195 VAL A O 1
ATOM 1538 N N . LEU A 1 196 ? 9.879 -5.667 12.330 1.00 84.81 196 LEU A N 1
ATOM 1539 C CA . LEU A 1 196 ? 9.957 -6.815 13.237 1.00 84.81 196 LEU A CA 1
ATOM 1540 C C . LEU A 1 196 ? 10.967 -6.635 14.379 1.00 84.81 196 LEU A C 1
ATOM 1542 O O . LEU A 1 196 ? 11.105 -7.548 15.197 1.00 84.81 196 LEU A O 1
ATOM 1546 N N . GLU A 1 197 ? 11.666 -5.497 14.454 1.00 82.62 197 GLU A N 1
ATOM 1547 C CA . GLU A 1 197 ? 12.483 -5.163 15.623 1.00 82.62 197 GLU A CA 1
ATOM 1548 C C . GLU A 1 197 ? 11.596 -5.208 16.889 1.00 82.62 197 GLU A C 1
ATOM 1550 O O . GLU A 1 197 ? 10.490 -4.655 16.886 1.00 82.62 197 GLU A O 1
ATOM 1555 N N . PRO A 1 198 ? 12.027 -5.895 17.968 1.00 62.50 198 PRO A N 1
ATOM 1556 C CA . PRO A 1 198 ? 11.275 -5.927 19.217 1.00 62.50 198 PRO A CA 1
ATOM 1557 C C . PRO A 1 198 ? 11.047 -4.505 19.748 1.00 62.50 198 PRO A C 1
ATOM 1559 O O . PRO A 1 198 ? 12.002 -3.738 19.862 1.00 62.50 198 PRO A O 1
ATOM 1562 N N . LEU A 1 199 ? 9.786 -4.180 20.059 1.00 55.22 199 LEU A N 1
ATOM 1563 C CA . LEU A 1 199 ? 9.391 -2.931 20.725 1.00 55.22 199 LEU A CA 1
ATOM 1564 C C . LEU A 1 199 ? 9.968 -2.824 22.141 1.00 55.22 199 LEU A C 1
ATOM 1566 O O . LEU A 1 199 ? 9.970 -3.858 22.850 1.00 55.22 199 LEU A O 1
#

Organism: NCBI:txid392030

Radius of gyration: 17.62 Å; Cα contacts (8 Å, |Δi|>4): 247; chains: 1; bounding box: 46×36×49 Å

Mean predicted aligned error: 8.75 Å

Solvent-accessible surface area (backbone atoms only — not comparable to full-atom values): 11935 Å² total; per-residue (Å²): 131,86,57,74,62,62,56,49,49,54,51,51,59,47,55,64,59,54,72,80,66,81,75,86,85,92,80,82,92,77,91,77,94,72,96,63,91,86,58,36,59,81,75,69,73,62,52,70,48,48,50,50,42,38,60,78,71,64,56,57,67,62,42,74,63,30,65,65,42,31,72,46,38,55,72,69,52,91,80,90,84,89,76,68,87,91,50,46,66,68,57,30,56,51,53,20,49,61,63,65,58,74,82,48,91,75,35,29,36,32,41,36,36,28,70,41,57,69,57,17,50,52,54,37,50,50,48,55,62,59,40,67,67,40,84,83,67,37,73,43,59,42,45,74,98,59,70,65,66,59,56,42,51,37,43,73,76,62,34,32,31,30,40,26,18,18,60,70,38,47,51,51,35,41,73,72,59,52,45,63,65,88,58,49,78,42,82,44,68,47,62,50,70,67,57,66,50,85,129

Nearest PDB structures (foldseek):
  1t6n-assembly1_B  TM=9.835E-01  e=4.966E-21  Homo sapiens
  1xtk-assembly1_A  TM=9.818E-01  e=1.095E-19  Homo sapiens
  8enk-assembly1_A  TM=9.886E-01  e=2.033E-19  Homo sapiens
  1xtj-assembly1_A  TM=9.822E-01  e=3.335E-19  Homo sapiens
  8iju-assembly1_A  TM=9.748E-01  e=5.820E-19  Homo sapiens

pLDDT: mean 84.43, std 20.46, range [28.83, 98.88]

Foldseek 3Di:
DPDVVLVVVVVVVLVVVVVVPDDDDDDDDDDDDDDDPPFAPVVLPADPLLVVLCVVVVVGGQAPQLVVQQNCLLVLDDDDDDDDPPNCPLVSNLRSCVRVDDDDWLDAAAEEEEADPVVLSVSQVVNCSSCVSPVRAFEDEFEPPDDLVSVLVCSVPPNGNYYGYYPVRVVVCVVVVSDDCVNHSYYHYDPVVNNPPDD

InterPro domains:
  IPR011545 DEAD/DEAH-box helicase domain [PF00270] (64-197)
  IPR014001 Helicase superfamily 1/2, ATP-binding domain [PS51192] (70-199)
  IPR014001 Helicase superfamily 1/2, ATP-binding domain [SM00487] (58-199)
  IPR027417 P-loop containing nucleoside triphosphate hydrolase [G3DSA:3.40.50.300] (31-199)
  IPR027417 P-loop containing nucleoside triphosphate hydrolase [SSF52540] (37-197)